Protein AF-V9DCB7-F1 (afdb_monomer_lite)

Structure (mmCIF, N/CA/C/O backbone):
data_AF-V9DCB7-F1
#
_entry.id   AF-V9DCB7-F1
#
loop_
_atom_site.group_PDB
_atom_site.id
_atom_site.type_symbol
_atom_site.label_atom_id
_atom_site.label_alt_id
_atom_site.label_comp_id
_atom_site.label_asym_id
_atom_site.label_entity_id
_atom_site.label_seq_id
_atom_site.pdbx_PDB_ins_code
_atom_site.Cartn_x
_atom_site.Cartn_y
_atom_site.Cartn_z
_atom_site.occupancy
_atom_site.B_iso_or_equiv
_atom_site.auth_seq_id
_atom_site.auth_comp_id
_atom_site.auth_asym_id
_atom_site.auth_atom_id
_atom_site.pdbx_PDB_model_num
ATOM 1 N N . MET A 1 1 ? -5.137 22.871 -7.018 1.00 41.44 1 MET A N 1
ATOM 2 C CA . MET A 1 1 ? -5.023 22.310 -8.388 1.00 41.44 1 MET A CA 1
ATOM 3 C C . MET A 1 1 ? -3.734 22.721 -9.115 1.00 41.44 1 MET A C 1
ATOM 5 O O . MET A 1 1 ? -3.045 21.836 -9.604 1.00 41.44 1 MET A 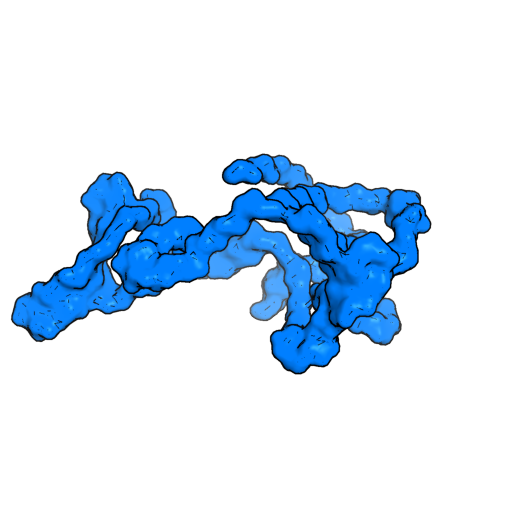O 1
ATOM 9 N N . ALA A 1 2 ? -3.337 24.003 -9.143 1.00 43.62 2 ALA A N 1
ATOM 10 C CA . ALA A 1 2 ? -2.125 24.451 -9.856 1.00 43.62 2 ALA A CA 1
ATOM 11 C C . ALA A 1 2 ? -0.795 23.832 -9.353 1.00 43.62 2 ALA A C 1
ATOM 13 O O . ALA A 1 2 ? 0.052 23.463 -10.161 1.00 43.62 2 ALA A O 1
ATOM 14 N N . GLN A 1 3 ? -0.626 23.630 -8.038 1.00 46.75 3 GLN A N 1
ATOM 15 C CA . GLN A 1 3 ? 0.599 23.033 -7.469 1.00 46.75 3 GLN A CA 1
ATOM 16 C C . GLN A 1 3 ? 0.772 21.532 -7.771 1.00 46.75 3 GLN A C 1
ATOM 18 O O . GLN A 1 3 ? 1.896 21.035 -7.766 1.00 46.75 3 GLN A O 1
ATOM 23 N N . ILE A 1 4 ? -0.321 20.813 -8.062 1.00 46.66 4 ILE A N 1
ATOM 24 C CA . ILE A 1 4 ? -0.291 19.371 -8.364 1.00 46.66 4 ILE A CA 1
ATOM 25 C C . ILE A 1 4 ? 0.355 19.145 -9.734 1.00 46.66 4 ILE A C 1
ATOM 27 O O . ILE A 1 4 ? 1.270 18.335 -9.861 1.00 46.66 4 ILE A O 1
ATOM 31 N N . LYS A 1 5 ? -0.043 19.933 -10.743 1.00 50.69 5 LYS A N 1
ATOM 32 C CA . LYS A 1 5 ? 0.511 19.854 -12.105 1.00 50.69 5 LYS A CA 1
ATOM 33 C C . LYS A 1 5 ? 2.014 20.148 -12.169 1.00 50.69 5 LYS A C 1
ATOM 35 O O . LYS A 1 5 ? 2.687 19.604 -13.030 1.00 50.69 5 LYS A O 1
ATOM 40 N N . ALA A 1 6 ? 2.541 20.966 -11.256 1.00 51.06 6 ALA A N 1
ATOM 41 C CA . ALA A 1 6 ? 3.965 21.304 -11.207 1.00 51.06 6 ALA A CA 1
ATOM 42 C C . ALA A 1 6 ? 4.855 20.187 -10.620 1.00 51.06 6 ALA A C 1
ATOM 44 O O . ALA A 1 6 ? 6.055 20.172 -10.879 1.00 51.06 6 ALA A O 1
ATOM 45 N N . LYS A 1 7 ? 4.285 19.273 -9.816 1.00 48.16 7 LYS A N 1
ATOM 46 C CA . LYS A 1 7 ? 4.990 18.115 -9.227 1.00 48.16 7 LYS A CA 1
ATOM 47 C C . LYS A 1 7 ? 4.738 16.804 -9.978 1.00 48.16 7 LYS A C 1
ATOM 49 O O . LYS A 1 7 ? 5.476 15.839 -9.781 1.00 48.16 7 LYS A O 1
ATOM 54 N N . LEU A 1 8 ? 3.700 16.761 -10.809 1.00 45.22 8 LEU A N 1
ATOM 55 C CA . LEU A 1 8 ? 3.509 15.723 -11.815 1.00 45.22 8 LEU A CA 1
ATOM 56 C C . LEU A 1 8 ? 4.564 15.900 -12.918 1.00 45.22 8 LEU A C 1
ATOM 58 O O . LEU A 1 8 ? 4.939 17.028 -13.236 1.00 45.22 8 LEU A O 1
ATOM 62 N N . GLY A 1 9 ? 5.049 14.800 -13.502 1.00 42.09 9 GLY A N 1
ATOM 63 C CA . GLY A 1 9 ? 5.822 14.893 -14.742 1.00 42.09 9 GLY A CA 1
ATOM 64 C C . GLY A 1 9 ? 4.996 15.668 -15.769 1.00 42.09 9 GLY A C 1
ATOM 65 O O . GLY A 1 9 ? 3.819 15.358 -15.959 1.00 42.09 9 GLY A O 1
ATOM 66 N N . GLN A 1 10 ? 5.563 16.726 -16.353 1.00 39.62 10 GLN A N 1
ATOM 67 C CA . GLN A 1 10 ? 4.819 17.550 -17.299 1.00 39.62 10 GLN A CA 1
ATOM 68 C C . GLN A 1 10 ? 4.452 16.721 -18.533 1.00 39.62 10 GLN A C 1
ATOM 70 O O . GLN A 1 10 ? 5.290 16.042 -19.124 1.00 39.62 10 GLN A O 1
ATOM 75 N N . ARG A 1 11 ? 3.167 16.774 -18.878 1.00 39.91 11 ARG A N 1
ATOM 76 C CA . ARG A 1 11 ? 2.564 16.144 -20.047 1.00 39.91 11 ARG A CA 1
ATOM 77 C C . ARG A 1 11 ? 2.910 16.999 -21.270 1.00 39.91 11 ARG A C 1
ATOM 79 O O . ARG A 1 11 ? 2.601 18.187 -21.296 1.00 39.91 11 ARG A O 1
ATOM 86 N N . ASN A 1 12 ? 3.572 16.413 -22.263 1.00 37.09 12 ASN A N 1
ATOM 87 C CA . ASN A 1 12 ? 3.783 17.067 -23.551 1.00 37.09 12 ASN A CA 1
ATOM 88 C C . ASN A 1 12 ? 2.541 16.873 -24.426 1.00 37.09 12 ASN A C 1
ATOM 90 O O . ASN A 1 12 ? 2.480 15.944 -25.224 1.00 37.09 12 ASN A O 1
ATOM 94 N N . ASP A 1 13 ? 1.570 17.774 -24.313 1.00 36.00 13 ASP A N 1
ATOM 95 C CA . ASP A 1 13 ? 0.368 17.780 -25.164 1.00 36.00 13 ASP A CA 1
ATOM 96 C C . ASP A 1 13 ? 0.632 18.316 -26.596 1.00 36.00 13 ASP A C 1
ATOM 98 O O . ASP A 1 13 ? -0.297 18.532 -27.369 1.00 36.00 13 ASP A O 1
ATOM 102 N N . ALA A 1 14 ? 1.895 18.545 -26.979 1.00 31.53 14 ALA A N 1
ATOM 103 C CA . ALA A 1 14 ? 2.262 19.186 -28.248 1.00 31.53 14 ALA A CA 1
ATOM 104 C C . ALA A 1 14 ? 2.519 18.218 -29.423 1.00 31.53 14 ALA A C 1
ATOM 106 O O . ALA A 1 14 ? 2.757 18.671 -30.543 1.00 31.53 14 ALA A O 1
ATOM 107 N N . ALA A 1 15 ? 2.452 16.899 -29.220 1.00 31.97 15 ALA A N 1
ATOM 108 C CA . ALA A 1 15 ? 2.552 15.928 -30.310 1.00 31.97 15 ALA A CA 1
ATOM 109 C C . ALA A 1 15 ? 1.154 15.399 -30.669 1.00 31.97 15 ALA A C 1
ATOM 111 O O . ALA A 1 15 ? 0.601 14.558 -29.969 1.00 31.97 15 ALA A O 1
ATOM 112 N N . LYS A 1 16 ? 0.585 15.953 -31.749 1.00 30.86 16 LYS A N 1
ATOM 113 C CA . LYS A 1 16 ? -0.609 15.503 -32.494 1.00 30.86 16 LYS A CA 1
ATOM 114 C C . LYS A 1 16 ? -1.164 14.127 -32.073 1.00 30.86 16 LYS A C 1
ATOM 116 O O . LYS A 1 16 ? -0.534 13.108 -32.320 1.00 30.86 16 LYS A O 1
ATOM 121 N N . GLY A 1 17 ? -2.395 14.103 -31.559 1.00 28.95 17 GLY A N 1
ATOM 122 C CA . GLY A 1 17 ? -3.307 12.950 -31.643 1.00 28.95 17 GLY A CA 1
ATOM 123 C C . GLY A 1 17 ? -2.998 11.705 -30.803 1.00 28.95 17 GLY A C 1
ATOM 124 O O . GLY A 1 17 ? -3.886 10.870 -30.653 1.00 28.95 17 GLY A O 1
ATOM 125 N N . ASN A 1 18 ? -1.814 11.575 -30.206 1.00 35.47 18 ASN A N 1
ATOM 126 C CA . ASN A 1 18 ? -1.494 10.408 -29.391 1.00 35.47 18 ASN A CA 1
ATOM 127 C C . ASN A 1 18 ? -1.988 10.608 -27.958 1.00 35.47 18 ASN A C 1
ATOM 129 O O . ASN A 1 18 ? -1.335 11.266 -27.146 1.00 35.47 18 ASN A O 1
ATOM 133 N N . LYS A 1 19 ? -3.136 9.996 -27.630 1.00 42.28 19 LYS A N 1
ATOM 134 C CA . LYS A 1 19 ? -3.468 9.655 -26.241 1.00 42.28 19 LYS A CA 1
ATOM 135 C C . LYS A 1 19 ? -2.217 9.031 -25.628 1.00 42.28 19 LYS A C 1
ATOM 137 O O . LYS A 1 19 ? -1.742 8.008 -26.111 1.00 42.28 19 LYS A O 1
ATOM 142 N N . THR A 1 20 ? -1.640 9.665 -24.612 1.00 50.91 20 THR A N 1
ATOM 143 C CA . THR A 1 20 ? -0.548 9.050 -23.860 1.00 50.91 20 THR A CA 1
ATOM 144 C C . THR A 1 20 ? -1.159 7.852 -23.141 1.00 50.91 20 THR A C 1
ATOM 146 O O . THR A 1 20 ? -1.848 8.031 -22.139 1.00 50.91 20 THR A O 1
ATOM 149 N N . PHE A 1 21 ? -1.010 6.652 -23.709 1.00 54.78 21 PHE A N 1
ATOM 150 C CA . PHE A 1 21 ? -1.556 5.425 -23.140 1.00 54.78 21 PHE A CA 1
ATOM 151 C C . PHE A 1 21 ? -0.878 5.186 -21.794 1.00 54.78 21 PHE A C 1
ATOM 153 O O . PHE A 1 21 ? 0.282 4.796 -21.716 1.00 54.78 21 PHE A O 1
ATOM 160 N N . THR A 1 22 ? -1.585 5.506 -20.714 1.00 65.50 22 THR A N 1
ATOM 161 C CA . THR A 1 22 ? -1.143 5.211 -19.346 1.00 65.50 22 THR A CA 1
ATOM 162 C C . THR A 1 22 ? -1.667 3.861 -18.881 1.00 65.50 22 THR A C 1
ATOM 164 O O . THR A 1 22 ? -1.125 3.283 -17.941 1.00 65.50 22 THR A O 1
ATOM 167 N N . ALA A 1 23 ? -2.681 3.340 -19.574 1.00 79.75 23 ALA A N 1
ATOM 168 C CA . ALA A 1 23 ? -3.163 1.986 -19.412 1.00 79.75 23 ALA A CA 1
ATOM 169 C C . ALA A 1 23 ? -2.160 0.991 -20.021 1.00 79.75 23 ALA A C 1
ATOM 171 O O . ALA A 1 23 ? -1.771 1.163 -21.179 1.00 79.75 23 ALA A O 1
ATOM 172 N N . PRO A 1 24 ? -1.730 -0.036 -19.270 1.00 85.25 24 PRO A N 1
ATOM 173 C CA . PRO A 1 24 ? -0.907 -1.084 -19.827 1.00 85.25 24 PRO A CA 1
ATOM 174 C C . PRO A 1 24 ? -1.714 -2.011 -20.727 1.00 85.25 24 PRO A C 1
ATOM 176 O O . PRO A 1 24 ? -2.868 -2.330 -20.447 1.00 85.25 24 PRO A O 1
ATOM 179 N N . TYR A 1 25 ? -1.057 -2.515 -21.760 1.00 90.31 25 TYR A N 1
ATOM 180 C CA . TYR A 1 25 ? -1.540 -3.657 -22.518 1.00 90.31 25 TYR A CA 1
ATOM 181 C C . TYR A 1 25 ? -1.040 -4.953 -21.880 1.00 90.31 25 TYR A C 1
ATOM 183 O O . TYR A 1 25 ? 0.164 -5.126 -21.653 1.00 90.31 25 TYR A O 1
ATOM 191 N N . ILE A 1 26 ? -1.946 -5.893 -21.639 1.00 90.75 26 ILE A N 1
ATOM 192 C CA . ILE A 1 26 ? -1.584 -7.254 -21.250 1.00 90.75 26 ILE A CA 1
ATOM 193 C C . ILE A 1 26 ? -1.174 -8.016 -22.507 1.00 90.75 26 ILE A C 1
ATOM 195 O O . ILE A 1 26 ? -1.929 -8.055 -23.477 1.00 90.75 26 ILE A O 1
ATOM 199 N N . HIS A 1 27 ? 0.004 -8.630 -22.472 1.00 90.12 27 HIS A N 1
ATOM 200 C CA . HIS A 1 27 ? 0.554 -9.465 -23.533 1.00 90.12 27 HIS A CA 1
ATOM 201 C C . HIS A 1 27 ? 0.868 -10.872 -23.021 1.00 90.12 27 HIS A C 1
ATOM 203 O O . HIS A 1 27 ? 1.053 -11.085 -21.819 1.00 90.12 27 HIS A O 1
ATOM 209 N N . ASN A 1 28 ? 0.978 -11.828 -23.944 1.00 90.25 28 ASN A N 1
ATOM 210 C CA . ASN A 1 28 ? 1.596 -13.121 -23.653 1.00 90.25 28 ASN A CA 1
ATOM 211 C C . ASN A 1 28 ? 3.139 -13.034 -23.695 1.00 90.25 28 ASN A C 1
ATOM 213 O O . ASN A 1 28 ? 3.718 -11.987 -23.992 1.00 90.25 28 ASN A O 1
ATOM 217 N N . SER A 1 29 ? 3.820 -14.149 -23.411 1.00 88.38 29 SER A N 1
ATOM 218 C CA . SER A 1 29 ? 5.290 -14.252 -23.432 1.00 88.38 29 SER A CA 1
ATOM 219 C C . SER A 1 29 ? 5.924 -13.985 -24.803 1.00 88.38 29 SER A C 1
ATOM 221 O O . SER A 1 29 ? 7.117 -13.701 -24.876 1.00 88.38 29 SER A O 1
ATOM 223 N N . SER A 1 30 ? 5.142 -14.072 -25.879 1.00 88.50 30 SER A N 1
ATOM 224 C CA . SER A 1 30 ? 5.559 -13.767 -27.252 1.00 88.50 30 SER A CA 1
ATOM 225 C C . SER A 1 30 ? 5.325 -12.298 -27.630 1.00 88.50 30 SER A C 1
ATOM 227 O O . SER A 1 30 ? 5.523 -11.935 -28.785 1.00 88.50 30 SER A O 1
ATOM 229 N N . PHE A 1 31 ? 4.915 -11.450 -26.676 1.00 86.88 31 PHE A N 1
ATOM 230 C CA . PHE A 1 31 ? 4.500 -10.061 -26.902 1.00 86.88 31 PHE A CA 1
ATOM 231 C C . PHE A 1 31 ? 3.340 -9.914 -27.895 1.00 86.88 31 PHE A C 1
ATOM 233 O O . PHE A 1 31 ? 3.228 -8.902 -28.584 1.00 86.88 31 PHE A O 1
ATOM 240 N N . GLU A 1 32 ? 2.433 -10.888 -27.934 1.00 89.12 32 GLU A N 1
ATOM 241 C CA . GLU A 1 32 ? 1.164 -10.750 -28.645 1.00 89.12 32 GLU A CA 1
ATOM 242 C C . GLU A 1 32 ? 0.12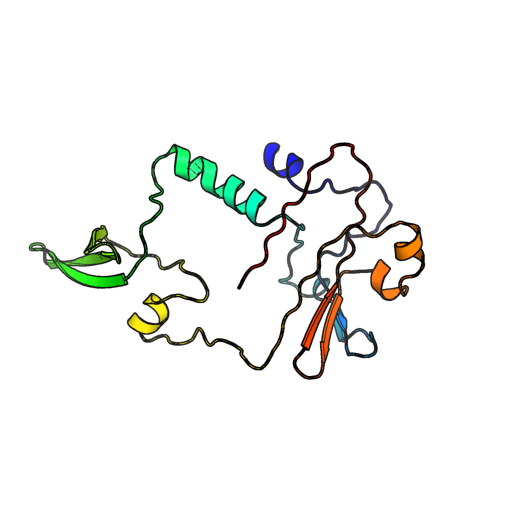4 -10.125 -27.698 1.00 89.12 32 GLU A C 1
ATOM 244 O O . GLU A 1 32 ? 0.040 -10.532 -26.530 1.00 89.12 32 GLU A O 1
ATOM 249 N N . PRO A 1 33 ? -0.646 -9.120 -28.150 1.00 89.56 33 PRO A N 1
ATOM 250 C CA . PRO A 1 33 ? -1.594 -8.413 -27.299 1.00 89.56 33 PRO A CA 1
ATOM 251 C C . PRO A 1 33 ? -2.774 -9.319 -26.930 1.00 89.56 33 PRO A C 1
ATOM 253 O O . PRO A 1 33 ? -3.418 -9.909 -27.793 1.00 89.56 33 PRO A O 1
ATOM 256 N N . LEU A 1 34 ? -3.077 -9.398 -25.634 1.00 92.06 34 LEU A N 1
ATOM 257 C CA . LEU A 1 34 ? -4.224 -10.129 -25.088 1.00 92.06 34 LEU A CA 1
ATOM 258 C C . LEU A 1 34 ? -5.360 -9.186 -24.680 1.00 92.06 34 LEU A C 1
ATOM 260 O O . LEU A 1 34 ? -6.527 -9.499 -24.900 1.00 92.06 34 LEU A O 1
ATOM 264 N N . LEU A 1 35 ? -5.028 -8.047 -24.062 1.00 90.69 35 LEU A N 1
ATOM 265 C CA . LEU A 1 35 ? -6.018 -7.088 -23.567 1.00 90.69 35 LEU A CA 1
ATOM 266 C C . LEU A 1 35 ? -5.447 -5.669 -23.494 1.00 90.69 35 LEU A C 1
ATOM 268 O O . LEU A 1 35 ? -4.463 -5.431 -22.796 1.00 90.69 35 LEU A O 1
ATOM 272 N N . ASP A 1 36 ? -6.123 -4.715 -24.133 1.00 88.44 36 ASP A N 1
ATOM 273 C CA . ASP A 1 36 ? -5.908 -3.283 -23.904 1.00 88.44 36 ASP A CA 1
ATOM 274 C C . ASP A 1 36 ? -6.747 -2.820 -22.709 1.00 88.44 36 ASP A C 1
ATOM 276 O O . ASP A 1 36 ? -7.970 -2.672 -22.815 1.00 88.44 36 ASP A O 1
ATOM 280 N N . LEU A 1 37 ? -6.104 -2.548 -21.572 1.00 85.25 37 LEU A N 1
ATOM 281 C CA . LEU A 1 37 ? -6.812 -2.059 -20.389 1.00 85.25 37 LEU A CA 1
ATOM 282 C C . LEU A 1 37 ? -7.446 -0.680 -20.605 1.00 85.25 37 LEU A C 1
ATOM 284 O O . LEU A 1 37 ? -8.442 -0.375 -19.957 1.00 85.25 37 LEU A O 1
ATOM 288 N N . GLY A 1 38 ? -6.940 0.128 -21.539 1.00 83.12 38 GLY A N 1
ATOM 289 C CA . GLY A 1 38 ? -7.499 1.435 -21.882 1.00 83.12 38 GLY A CA 1
ATOM 290 C C . GLY A 1 38 ? -8.856 1.368 -22.585 1.00 83.12 38 GLY A C 1
ATOM 291 O O . GLY A 1 38 ? -9.542 2.385 -22.671 1.00 83.12 38 GLY A O 1
ATOM 292 N N . THR A 1 39 ? -9.268 0.188 -23.061 1.00 85.06 39 THR A N 1
ATOM 293 C CA . THR A 1 39 ? -10.607 -0.030 -23.639 1.00 85.06 39 THR A CA 1
ATOM 294 C C . THR A 1 39 ? -11.673 -0.345 -22.591 1.00 85.06 39 THR A C 1
ATOM 296 O O . THR A 1 39 ? -12.865 -0.303 -22.897 1.00 85.06 39 THR A O 1
ATOM 299 N N . LEU A 1 40 ? -11.276 -0.651 -21.351 1.00 87.19 40 LEU A N 1
ATOM 300 C CA . LEU A 1 40 ? -12.217 -1.013 -20.299 1.00 87.19 40 LEU A CA 1
ATOM 301 C C . LEU A 1 40 ? -12.945 0.238 -19.773 1.00 87.19 40 LEU A C 1
ATOM 303 O O . LEU A 1 40 ? -12.294 1.226 -19.430 1.00 87.19 40 LEU A O 1
ATOM 307 N N . PRO A 1 41 ? -14.282 0.197 -19.609 1.00 80.62 41 PRO A N 1
ATOM 308 C CA . PRO A 1 41 ? -15.090 1.376 -19.273 1.00 80.62 41 PRO A CA 1
ATOM 309 C C . PRO A 1 41 ? -14.749 2.003 -17.912 1.00 80.62 41 PRO A C 1
ATOM 311 O O . PRO A 1 41 ? -14.992 3.187 -17.701 1.00 80.62 41 PRO A O 1
ATOM 314 N N . ASN A 1 42 ? -14.163 1.222 -17.000 1.00 81.12 42 ASN A N 1
ATOM 315 C CA . ASN A 1 42 ? -13.794 1.660 -15.652 1.00 81.12 42 ASN A CA 1
ATOM 316 C C . ASN A 1 42 ? -12.290 1.928 -15.493 1.00 81.12 42 ASN A C 1
ATOM 318 O O . ASN A 1 42 ? -11.831 2.188 -14.380 1.00 81.12 42 ASN A O 1
ATOM 322 N N . TYR A 1 43 ? -11.510 1.847 -16.574 1.00 76.75 43 TYR A N 1
ATOM 323 C CA . TYR A 1 43 ? -10.085 2.133 -16.521 1.00 76.75 43 TYR A CA 1
ATOM 324 C C . TYR A 1 43 ? -9.853 3.624 -16.754 1.00 76.75 43 TYR A C 1
ATOM 326 O O . TYR A 1 43 ? -9.837 4.120 -17.879 1.00 76.75 43 TYR A O 1
ATOM 334 N N . THR A 1 44 ? -9.718 4.365 -15.660 1.00 71.88 44 THR A N 1
ATOM 335 C CA . THR A 1 44 ? -9.493 5.807 -15.713 1.00 71.88 44 THR A CA 1
ATOM 336 C C . THR A 1 44 ? -8.068 6.137 -16.141 1.00 71.88 44 THR A C 1
ATOM 338 O O . THR A 1 44 ? -7.107 5.450 -15.787 1.00 71.88 44 THR A O 1
ATOM 341 N N . GLU A 1 45 ? -7.921 7.231 -16.894 1.00 69.56 45 GLU A N 1
ATOM 342 C CA . GLU A 1 45 ? -6.603 7.776 -17.211 1.00 69.56 45 GLU A CA 1
ATOM 343 C C . GLU A 1 45 ? -5.843 8.056 -15.910 1.00 69.56 45 GLU A C 1
ATOM 345 O O . GLU A 1 45 ? -6.304 8.795 -15.037 1.00 69.56 45 GLU A O 1
ATOM 350 N N . SER A 1 46 ? -4.656 7.471 -15.787 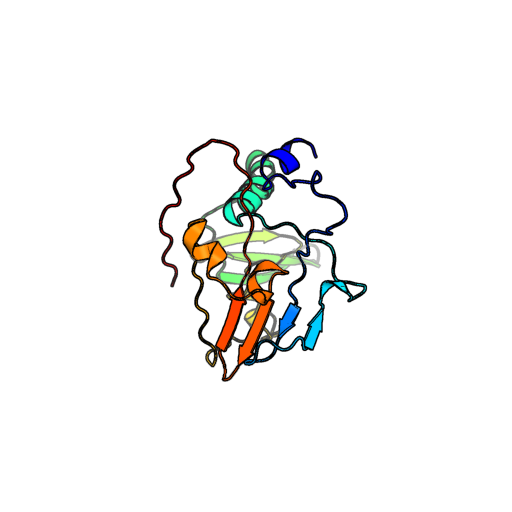1.00 69.75 46 SER A N 1
ATOM 351 C CA . SER A 1 46 ? -3.767 7.709 -14.654 1.00 69.75 46 SER A CA 1
ATOM 352 C C . SER A 1 46 ? -2.530 8.478 -15.097 1.00 69.75 46 SER A C 1
ATOM 354 O O . SER A 1 46 ? -2.227 8.587 -16.282 1.00 69.75 46 SER A O 1
ATOM 356 N N . SER A 1 47 ? -1.811 9.069 -14.148 1.00 69.94 47 SER A N 1
ATOM 357 C CA . SER A 1 47 ? -0.521 9.706 -14.411 1.00 69.94 47 SER A CA 1
ATOM 358 C C . SER A 1 47 ? 0.540 9.074 -13.530 1.00 69.94 47 SER A C 1
ATOM 360 O O . SER A 1 47 ? 0.344 8.917 -12.324 1.00 69.94 47 SER A O 1
ATOM 362 N N . ALA A 1 48 ? 1.681 8.735 -14.128 1.00 70.88 48 ALA A N 1
ATOM 363 C CA . ALA A 1 48 ? 2.813 8.228 -13.373 1.00 70.88 48 ALA A CA 1
ATOM 364 C C . ALA A 1 48 ? 3.296 9.307 -12.393 1.00 70.88 48 ALA A C 1
ATOM 366 O O . ALA A 1 48 ? 3.673 10.412 -12.787 1.00 70.88 48 ALA A O 1
ATOM 367 N N . ILE A 1 49 ? 3.302 8.979 -11.103 1.00 74.50 49 ILE A N 1
ATOM 368 C CA . ILE A 1 49 ? 3.791 9.859 -10.044 1.00 74.50 49 ILE A CA 1
ATOM 369 C C . ILE A 1 49 ? 4.664 9.073 -9.070 1.00 74.50 49 ILE A C 1
ATOM 371 O O . ILE A 1 49 ? 4.441 7.896 -8.780 1.00 74.50 49 ILE A O 1
ATOM 375 N N . ASN A 1 50 ? 5.702 9.728 -8.557 1.00 79.94 50 ASN A N 1
ATOM 376 C CA . ASN A 1 50 ? 6.532 9.149 -7.516 1.00 79.94 50 ASN A CA 1
ATOM 377 C C . ASN A 1 50 ? 5.713 8.992 -6.222 1.00 79.94 50 ASN A C 1
ATOM 379 O O . ASN A 1 50 ? 5.193 9.972 -5.690 1.00 79.94 50 ASN A O 1
ATOM 383 N N . ARG A 1 51 ? 5.656 7.765 -5.687 1.00 83.25 51 ARG A N 1
ATOM 384 C CA . ARG A 1 51 ? 4.883 7.441 -4.477 1.00 83.25 51 ARG A CA 1
ATOM 385 C C . ARG A 1 51 ? 5.253 8.297 -3.263 1.00 83.25 51 ARG A C 1
ATOM 387 O O . ARG A 1 51 ? 4.375 8.660 -2.495 1.00 83.25 51 ARG A O 1
ATOM 394 N N . VAL A 1 52 ? 6.535 8.627 -3.085 1.00 87.75 52 VAL A N 1
ATOM 395 C CA . VAL A 1 52 ? 7.021 9.430 -1.950 1.00 87.75 52 VAL A CA 1
ATOM 396 C C . VAL A 1 52 ? 6.575 10.876 -2.113 1.00 87.75 52 VAL A C 1
ATOM 398 O O . VAL A 1 52 ? 6.099 11.481 -1.159 1.00 87.75 52 VAL A O 1
ATOM 401 N N . VAL A 1 53 ? 6.665 11.408 -3.335 1.00 87.25 53 VAL A N 1
ATOM 402 C CA . VAL A 1 53 ? 6.195 12.762 -3.650 1.00 87.25 53 VAL A CA 1
ATOM 403 C C . VAL A 1 53 ? 4.689 12.871 -3.431 1.00 87.25 53 VAL A C 1
ATOM 405 O O . VAL A 1 53 ? 4.256 13.802 -2.758 1.00 87.25 53 VAL A O 1
ATOM 408 N N . LEU A 1 54 ? 3.906 11.916 -3.947 1.00 88.44 54 LEU A N 1
ATOM 409 C CA . LEU A 1 54 ? 2.455 11.894 -3.755 1.00 88.44 54 LEU A CA 1
ATOM 410 C C . LEU A 1 54 ? 2.092 11.755 -2.273 1.00 88.44 54 LEU A C 1
ATOM 412 O O . LEU A 1 54 ? 1.287 12.535 -1.774 1.00 88.44 54 LEU A O 1
ATOM 416 N N . ARG A 1 55 ? 2.717 10.808 -1.558 1.00 93.75 55 ARG A N 1
ATOM 417 C CA . ARG A 1 55 ? 2.500 10.610 -0.119 1.00 93.75 55 ARG A CA 1
ATOM 418 C C . ARG A 1 55 ? 2.746 11.900 0.648 1.00 93.75 55 ARG A C 1
ATOM 420 O O . ARG A 1 55 ? 1.876 12.312 1.398 1.00 93.75 55 ARG A O 1
ATOM 427 N N . ASN A 1 56 ? 3.907 12.526 0.465 1.00 92.75 56 ASN A N 1
ATOM 428 C CA . ASN A 1 56 ? 4.244 13.751 1.186 1.00 92.75 56 ASN A CA 1
ATOM 429 C C . ASN A 1 56 ? 3.263 14.868 0.830 1.00 92.75 56 ASN A C 1
ATOM 431 O O . ASN A 1 56 ? 2.702 15.481 1.723 1.00 92.75 56 ASN A O 1
ATOM 435 N N . PHE A 1 57 ? 2.9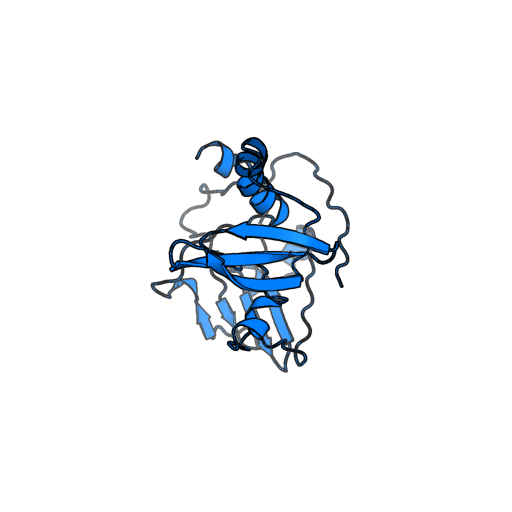49 15.045 -0.456 1.00 93.50 57 PHE A N 1
ATOM 436 C CA . PHE A 1 57 ? 1.981 16.048 -0.891 1.00 93.50 57 PHE A CA 1
ATOM 437 C C . PHE A 1 57 ? 0.605 15.897 -0.218 1.00 93.50 57 PHE A C 1
ATOM 439 O O . PHE A 1 57 ? 0.018 16.899 0.179 1.00 93.50 57 PHE A O 1
ATOM 446 N N . LEU A 1 58 ? 0.099 14.668 -0.075 1.00 94.69 58 LEU A N 1
ATOM 447 C CA . LEU A 1 58 ? -1.179 14.399 0.599 1.00 94.69 58 LEU A CA 1
ATOM 448 C C . LEU A 1 58 ? -1.081 14.503 2.128 1.00 94.69 58 LEU A C 1
ATOM 450 O O . LEU A 1 58 ? -2.052 14.858 2.787 1.00 94.69 58 LEU A O 1
ATOM 454 N N . LEU A 1 59 ? 0.080 14.179 2.692 1.00 94.81 59 LEU A N 1
ATOM 455 C CA . LEU A 1 59 ? 0.300 14.095 4.132 1.00 94.81 59 LEU A CA 1
ATOM 456 C C . LEU A 1 59 ? 0.653 15.446 4.767 1.00 94.81 59 LEU A C 1
ATOM 458 O O . LEU A 1 59 ? 0.320 15.670 5.927 1.00 94.81 59 LEU A O 1
ATOM 462 N N . ASP A 1 60 ? 1.321 16.337 4.033 1.00 94.06 60 ASP A N 1
ATOM 463 C CA . ASP A 1 60 ? 1.809 17.623 4.541 1.00 94.06 60 ASP A CA 1
ATOM 464 C C . ASP A 1 60 ? 0.680 18.517 5.099 1.00 94.06 60 ASP A C 1
ATOM 466 O O . ASP A 1 60 ? 0.846 19.025 6.210 1.00 94.06 60 ASP A O 1
ATOM 470 N N . PRO A 1 61 ? -0.493 18.662 4.443 1.00 95.25 61 PRO A N 1
ATOM 471 C CA . PRO A 1 61 ? -1.608 19.418 5.016 1.00 95.25 61 PRO A CA 1
ATOM 472 C C . PRO A 1 61 ? -2.133 18.800 6.318 1.00 95.25 61 PRO A C 1
ATOM 474 O O . PRO A 1 61 ? -2.407 19.510 7.277 1.00 95.25 61 PRO A O 1
ATOM 477 N N . ILE A 1 62 ? -2.225 17.470 6.386 1.00 95.25 62 ILE A N 1
ATOM 478 C CA . ILE A 1 62 ? -2.755 16.752 7.556 1.00 95.25 62 ILE A CA 1
ATOM 479 C C . ILE A 1 62 ? -1.789 16.877 8.745 1.00 95.25 62 ILE A C 1
ATOM 481 O O . ILE A 1 62 ? -2.215 17.078 9.881 1.00 95.25 62 ILE A O 1
ATOM 485 N N . LYS A 1 63 ? -0.477 16.824 8.478 1.00 93.75 63 LYS A N 1
ATOM 486 C CA . LYS A 1 63 ? 0.568 17.101 9.474 1.00 93.75 63 LYS A CA 1
ATOM 487 C C . LYS A 1 63 ? 0.488 18.527 10.009 1.00 93.75 63 LYS A C 1
ATOM 489 O O . LYS A 1 63 ? 0.662 18.718 11.206 1.00 93.75 63 LYS A O 1
ATOM 494 N N . ALA A 1 64 ? 0.227 19.513 9.148 1.00 94.06 64 ALA A N 1
ATOM 495 C CA . ALA A 1 64 ? 0.105 20.912 9.561 1.00 94.06 64 ALA A CA 1
ATOM 496 C C . ALA A 1 64 ? -1.070 21.148 10.529 1.00 94.06 64 ALA A C 1
ATOM 498 O O . ALA A 1 64 ? -1.034 22.092 11.311 1.00 94.06 64 ALA A O 1
ATOM 499 N N . HIS A 1 65 ? -2.076 20.268 10.508 1.00 95.50 65 HIS A N 1
ATOM 500 C CA . HIS A 1 65 ? -3.204 20.263 11.441 1.00 95.50 65 HIS A CA 1
ATOM 501 C C . HIS A 1 65 ? -3.007 19.335 12.650 1.00 95.50 65 HIS A C 1
ATOM 503 O O . HIS A 1 65 ? -3.971 19.039 13.347 1.00 95.50 65 HIS A O 1
ATOM 509 N N . ASP A 1 66 ? -1.787 18.848 12.895 1.00 93.19 66 ASP A N 1
ATOM 510 C CA . ASP A 1 66 ? -1.439 18.008 14.048 1.00 93.19 66 ASP A CA 1
ATOM 511 C C . ASP A 1 66 ? -2.250 16.695 14.165 1.00 93.19 66 ASP A C 1
ATOM 513 O O . ASP A 1 66 ? -2.327 16.065 15.215 1.00 93.19 66 ASP A O 1
ATOM 517 N N . CYS A 1 67 ? -2.826 16.235 13.050 1.00 94.12 67 CYS A N 1
ATOM 518 C CA . CYS A 1 67 ? -3.691 15.052 12.993 1.00 94.12 67 CYS A CA 1
ATOM 519 C C . CYS A 1 67 ? -2.917 13.740 12.757 1.00 94.12 67 CYS A C 1
ATOM 521 O O . CYS A 1 67 ? -3.517 12.702 12.486 1.00 94.12 67 CYS A O 1
ATOM 523 N N . VAL A 1 68 ? -1.579 13.769 12.794 1.00 94.50 68 VAL A N 1
ATOM 524 C CA . VAL A 1 68 ? -0.723 12.605 12.516 1.00 94.50 68 VAL A CA 1
ATOM 525 C C . VAL A 1 68 ? 0.237 12.375 13.673 1.00 94.50 68 VAL A C 1
ATOM 527 O O . VAL A 1 68 ? 0.954 13.282 14.098 1.00 94.50 68 VAL A O 1
ATOM 530 N N . ARG A 1 69 ? 0.299 11.130 14.145 1.00 93.88 69 ARG A N 1
ATOM 531 C CA . ARG A 1 69 ? 1.269 10.661 15.138 1.00 93.88 69 ARG A CA 1
ATOM 532 C C . ARG A 1 69 ? 2.112 9.560 14.501 1.00 93.88 69 ARG A C 1
ATOM 534 O O . ARG A 1 69 ? 1.584 8.521 14.116 1.00 93.88 69 ARG A O 1
ATOM 541 N N . PHE A 1 70 ? 3.407 9.814 14.334 1.00 93.50 70 PHE A N 1
ATOM 542 C CA . PHE A 1 70 ? 4.351 8.789 13.880 1.00 93.50 70 PHE A CA 1
ATOM 543 C C . PHE A 1 70 ? 4.768 7.894 15.045 1.00 93.50 70 PHE A C 1
ATOM 545 O O . PHE A 1 70 ? 4.455 8.187 16.194 1.00 93.50 70 PHE A O 1
ATOM 552 N N . GLU A 1 71 ? 5.446 6.790 14.721 1.00 93.12 71 GLU A N 1
ATOM 553 C CA . GLU A 1 71 ? 6.017 5.852 15.705 1.00 93.12 71 GLU A CA 1
ATOM 554 C C . GLU A 1 71 ? 4.972 5.159 16.598 1.00 93.12 71 GLU A C 1
ATOM 556 O O . GLU A 1 71 ? 5.307 4.485 17.564 1.00 93.12 71 GLU A O 1
ATOM 561 N N . ARG A 1 72 ? 3.691 5.238 16.220 1.00 94.00 72 ARG A N 1
ATOM 562 C CA . ARG A 1 72 ? 2.592 4.490 16.832 1.00 94.00 72 ARG A CA 1
ATOM 563 C C . ARG A 1 72 ? 2.328 3.220 16.038 1.00 94.00 72 ARG A C 1
ATOM 565 O O . ARG A 1 72 ? 1.559 3.211 15.079 1.00 94.00 72 ARG A O 1
ATOM 572 N N . SER A 1 73 ? 3.020 2.149 16.408 1.00 94.44 73 SER A N 1
ATOM 573 C CA . SER A 1 73 ? 2.814 0.834 15.800 1.00 94.44 73 SER A CA 1
ATOM 574 C C . SER A 1 73 ? 1.630 0.134 16.464 1.00 94.44 73 SER A C 1
ATOM 576 O O . SER A 1 73 ? 1.629 -0.085 17.675 1.00 94.44 73 SER A O 1
ATOM 578 N N . PHE A 1 74 ? 0.607 -0.189 15.677 1.00 94.88 74 PHE A N 1
ATOM 579 C CA . PHE A 1 74 ? -0.610 -0.850 16.147 1.00 94.88 74 PHE A CA 1
ATOM 580 C C . PHE A 1 74 ? -0.332 -2.282 16.643 1.00 94.88 74 PHE A C 1
ATOM 582 O O . PHE A 1 74 ? 0.354 -3.072 15.984 1.00 94.88 74 PHE A O 1
ATOM 589 N N . SER A 1 75 ? -0.909 -2.636 17.791 1.00 95.00 75 SER A N 1
ATOM 590 C CA . SER A 1 75 ? -0.862 -3.982 18.366 1.00 95.00 75 SER A CA 1
ATOM 591 C C . SER A 1 75 ? -2.177 -4.724 18.128 1.00 95.00 75 SER A C 1
ATOM 593 O O . SER A 1 75 ? -2.210 -5.666 17.337 1.00 95.00 75 SER A O 1
ATOM 595 N N . HIS A 1 76 ? -3.246 -4.264 18.776 1.00 95.50 76 HIS A N 1
ATOM 596 C CA . HIS A 1 76 ? -4.596 -4.825 18.738 1.00 95.50 76 HIS A CA 1
ATOM 597 C C . HIS A 1 76 ? -5.603 -3.752 19.180 1.00 95.50 76 HIS A C 1
ATOM 599 O O . HIS A 1 76 ? -5.213 -2.654 19.587 1.00 95.50 76 HIS A O 1
ATOM 605 N N . TYR A 1 77 ? -6.894 -4.058 19.088 1.00 97.00 77 TYR A N 1
ATOM 606 C CA . TYR A 1 77 ? -7.957 -3.230 19.662 1.00 97.00 77 TYR A CA 1
ATOM 607 C C . TYR A 1 77 ? -8.888 -4.044 20.562 1.00 97.00 77 TYR A C 1
ATOM 609 O O . TYR A 1 77 ? -8.976 -5.262 20.425 1.00 97.00 77 TYR A O 1
ATOM 617 N N . GLU A 1 78 ? -9.620 -3.360 21.428 1.00 96.31 78 GLU A N 1
ATOM 618 C CA . GLU A 1 78 ? -10.709 -3.911 22.229 1.00 96.31 78 GLU A CA 1
ATOM 619 C C . GLU A 1 78 ? -11.959 -3.048 22.040 1.00 96.31 78 GLU A C 1
ATOM 621 O O . GLU A 1 78 ? -11.863 -1.851 21.754 1.00 96.31 78 GLU A O 1
ATOM 626 N N . ILE A 1 79 ? -13.136 -3.655 22.185 1.00 96.31 79 ILE A N 1
ATOM 627 C CA . ILE A 1 79 ? -14.397 -2.917 22.283 1.00 96.31 79 ILE A CA 1
ATOM 628 C C . ILE A 1 79 ? -14.741 -2.837 23.764 1.00 96.31 79 ILE A C 1
ATOM 630 O O . ILE A 1 79 ? -14.783 -3.862 24.442 1.00 96.31 79 ILE A O 1
ATOM 634 N N . TYR A 1 80 ? -14.969 -1.626 24.260 1.00 94.75 80 TYR A N 1
ATOM 635 C CA . TYR A 1 80 ? -15.401 -1.400 25.632 1.00 94.75 80 TYR A CA 1
ATOM 636 C C . TYR A 1 80 ? -16.717 -0.631 25.650 1.00 94.75 80 TYR A C 1
ATOM 638 O O . TYR A 1 80 ? -16.976 0.208 24.786 1.00 94.75 80 TYR A O 1
ATOM 646 N N . THR A 1 81 ? -17.538 -0.905 26.658 1.00 95.44 81 THR A N 1
ATOM 647 C CA . THR A 1 81 ? -18.814 -0.219 26.864 1.00 95.44 81 THR A CA 1
ATOM 648 C C . THR A 1 81 ? -18.635 0.862 27.920 1.00 95.44 81 THR A C 1
ATOM 650 O O . THR A 1 81 ? -18.162 0.605 29.028 1.00 95.44 81 THR A O 1
ATOM 653 N N . GLU A 1 82 ? -18.985 2.098 27.580 1.00 92.25 82 GLU A N 1
ATOM 654 C CA . GLU A 1 82 ? -19.023 3.196 28.543 1.00 92.25 82 GLU A CA 1
ATOM 655 C C . GLU A 1 82 ? -20.217 3.059 29.498 1.00 92.25 82 GLU A C 1
ATOM 657 O O . GLU A 1 82 ? -21.200 2.387 29.204 1.00 92.25 82 GLU A O 1
ATOM 662 N N . ALA A 1 83 ? -20.196 3.787 30.619 1.00 89.75 83 ALA A N 1
ATOM 663 C CA . ALA A 1 83 ? -21.323 3.841 31.560 1.00 89.75 83 ALA A CA 1
ATOM 664 C C . ALA A 1 83 ? -22.643 4.339 30.928 1.00 89.75 83 ALA A C 1
ATOM 666 O O . ALA A 1 83 ? -23.709 4.187 31.517 1.00 89.75 83 ALA A O 1
ATOM 667 N N . THR A 1 84 ? -22.568 4.946 29.740 1.00 90.12 84 THR A N 1
ATOM 668 C CA . THR A 1 84 ? -23.715 5.397 28.940 1.00 90.12 84 THR A CA 1
ATOM 669 C C . THR A 1 84 ? -24.282 4.313 28.013 1.00 90.12 84 THR A C 1
ATOM 671 O O . THR A 1 84 ? -25.121 4.633 27.175 1.00 90.12 84 THR A O 1
ATOM 674 N N . ASP A 1 85 ? -23.825 3.061 28.146 1.00 91.12 85 ASP A N 1
ATOM 675 C CA . ASP A 1 85 ? -24.182 1.913 27.296 1.00 91.12 85 ASP A CA 1
ATOM 676 C C . ASP A 1 85 ? -23.812 2.105 25.814 1.00 91.12 85 ASP A C 1
ATOM 678 O O . ASP A 1 85 ? -24.458 1.610 24.893 1.00 91.12 85 ASP A O 1
ATOM 682 N N . ARG A 1 86 ? -22.751 2.881 25.568 1.00 93.94 86 ARG A N 1
ATOM 683 C CA . ARG A 1 86 ? -22.189 3.100 24.233 1.00 93.94 86 ARG A CA 1
ATOM 684 C C . ARG A 1 86 ? -20.902 2.316 24.073 1.00 93.94 86 ARG A C 1
ATOM 686 O O . ARG A 1 86 ? -19.995 2.443 24.895 1.00 93.94 86 ARG A O 1
ATOM 693 N N . GLU A 1 87 ? -20.816 1.553 22.992 1.00 96.19 87 GLU A N 1
ATOM 694 C CA . GLU A 1 87 ? -19.588 0.875 22.592 1.00 96.19 87 GLU A CA 1
ATOM 695 C C . GLU A 1 87 ? -18.582 1.867 22.003 1.00 96.19 87 GLU A C 1
ATOM 697 O O . GLU A 1 87 ? -18.927 2.786 21.253 1.00 96.19 87 GLU A O 1
ATOM 702 N N . LYS A 1 88 ? -17.318 1.667 22.358 1.00 96.75 88 LYS A N 1
ATOM 703 C CA . LYS A 1 88 ? -16.166 2.446 21.915 1.00 96.75 88 LYS A CA 1
ATOM 704 C C . LYS A 1 88 ? -15.005 1.509 21.629 1.00 96.75 88 LYS A C 1
ATOM 706 O O . LYS A 1 88 ? -14.965 0.377 22.108 1.00 96.75 88 LYS A O 1
ATOM 711 N N . VAL A 1 89 ? -14.024 2.007 20.889 1.00 97.00 89 VAL A N 1
ATOM 712 C CA . VAL A 1 89 ? -12.808 1.270 20.560 1.00 97.00 89 VAL A CA 1
ATOM 713 C C . VAL A 1 89 ? -11.654 1.770 21.421 1.00 97.00 89 VAL A C 1
ATOM 715 O O . VAL A 1 89 ? -11.371 2.968 21.461 1.00 97.00 89 VAL A O 1
ATOM 718 N N . LEU A 1 90 ? -10.967 0.845 22.088 1.00 97.50 90 LEU A N 1
ATOM 719 C CA . LEU A 1 90 ? -9.668 1.071 22.712 1.00 97.50 90 LEU A CA 1
ATOM 720 C C . LEU A 1 90 ? -8.591 0.474 21.805 1.00 97.50 90 LEU A C 1
ATOM 722 O O . LEU A 1 90 ? -8.592 -0.717 21.512 1.00 97.50 90 LEU A O 1
ATOM 726 N N . VAL A 1 91 ? -7.679 1.310 21.329 1.00 97.00 91 VAL A N 1
ATOM 727 C CA . VAL A 1 91 ? -6.564 0.929 20.463 1.00 97.00 91 VAL A CA 1
ATOM 728 C C . VAL A 1 91 ? -5.316 0.769 21.316 1.00 97.00 91 VAL A C 1
ATOM 730 O O . VAL A 1 91 ? -4.978 1.676 22.069 1.00 97.00 91 VAL A O 1
ATOM 733 N N . HIS A 1 92 ? -4.598 -0.340 21.156 1.00 97.25 92 HIS A N 1
ATOM 734 C CA . HIS A 1 92 ? -3.328 -0.596 21.830 1.00 97.25 92 HIS A CA 1
ATOM 735 C C . HIS A 1 92 ? -2.160 -0.519 20.851 1.00 97.25 92 HIS A C 1
ATOM 737 O O . HIS A 1 92 ? -2.213 -1.049 19.735 1.00 97.25 92 HIS A O 1
ATOM 743 N N . PHE A 1 93 ? -1.064 0.087 21.297 1.00 97.00 93 PHE A N 1
ATOM 744 C CA . PHE A 1 93 ? 0.178 0.202 20.542 1.00 97.00 93 PHE A CA 1
ATOM 745 C C . PHE A 1 93 ? 1.265 -0.712 21.115 1.00 97.00 93 PHE A C 1
ATOM 747 O O . PHE A 1 93 ? 1.204 -1.160 22.259 1.00 97.00 93 PHE A O 1
ATOM 754 N N . THR A 1 94 ? 2.283 -1.021 20.311 1.00 96.00 94 THR A N 1
ATOM 755 C CA . THR A 1 94 ? 3.369 -1.927 20.725 1.00 96.00 94 THR A CA 1
ATOM 756 C C . THR A 1 94 ? 4.282 -1.340 21.798 1.00 96.00 94 THR A C 1
ATOM 758 O O . THR A 1 94 ? 5.035 -2.082 22.415 1.00 96.00 94 THR A O 1
ATOM 761 N N . ASP A 1 95 ? 4.241 -0.024 22.008 1.00 95.56 95 ASP A N 1
ATOM 762 C CA . ASP A 1 95 ? 4.961 0.672 23.081 1.00 95.56 95 ASP A CA 1
ATOM 763 C C . ASP A 1 95 ? 4.233 0.593 24.441 1.00 95.56 95 ASP A C 1
ATOM 765 O O . ASP A 1 95 ? 4.706 1.156 25.426 1.00 95.56 95 ASP A O 1
ATOM 769 N N . GLY A 1 96 ? 3.087 -0.096 24.501 1.00 96.12 96 GLY A N 1
ATOM 770 C CA . GLY A 1 96 ? 2.251 -0.233 25.694 1.00 96.12 96 GLY A CA 1
ATOM 771 C C . GLY A 1 96 ? 1.269 0.920 25.911 1.00 96.12 96 GLY A C 1
ATOM 772 O O . GLY A 1 96 ? 0.440 0.842 26.814 1.00 96.12 96 GLY A O 1
ATOM 773 N N . SER A 1 97 ? 1.321 1.973 25.091 1.00 96.88 97 SER A N 1
ATOM 774 C CA . SER A 1 97 ? 0.334 3.051 25.133 1.00 96.88 97 SER A CA 1
ATOM 775 C C . SER A 1 97 ? -0.985 2.647 24.469 1.00 96.88 97 SER A C 1
ATOM 777 O O . SER A 1 97 ? -1.068 1.660 23.730 1.00 96.88 97 SER A O 1
ATOM 779 N N . SER A 1 98 ? -2.032 3.428 24.730 1.00 97.19 98 SER A N 1
ATOM 780 C CA . SER A 1 98 ? -3.364 3.203 24.176 1.00 97.19 98 SER A CA 1
ATOM 781 C C . SER A 1 98 ? -4.072 4.509 23.836 1.00 97.19 98 SER A C 1
ATOM 783 O O . SER A 1 98 ? -3.771 5.542 24.434 1.00 97.19 98 SER A O 1
ATOM 785 N N . ASP A 1 99 ? -5.051 4.444 22.939 1.00 96.44 99 ASP A N 1
ATOM 786 C CA . ASP A 1 99 ? -5.919 5.570 22.579 1.00 96.44 99 ASP A CA 1
ATOM 787 C C . ASP A 1 99 ? -7.376 5.120 22.398 1.00 96.44 99 ASP A C 1
ATOM 789 O O . ASP A 1 99 ? -7.637 3.935 22.201 1.00 96.44 99 ASP A O 1
ATOM 793 N N . ARG A 1 100 ? -8.336 6.042 22.491 1.00 96.56 100 ARG A N 1
ATOM 794 C CA . ARG A 1 100 ? -9.777 5.744 22.455 1.00 96.56 100 ARG A CA 1
ATOM 795 C C . ARG A 1 100 ? -10.457 6.462 21.301 1.00 96.56 100 ARG A C 1
ATOM 797 O O . ARG A 1 100 ? -10.216 7.644 21.076 1.00 96.56 100 ARG A O 1
ATOM 804 N N . CYS A 1 101 ? -11.361 5.778 20.609 1.00 95.62 101 CYS A N 1
ATOM 805 C CA . CYS A 1 101 ? -12.147 6.379 19.536 1.00 95.62 101 CYS A CA 1
ATOM 806 C C . CYS A 1 101 ? -13.532 5.739 19.378 1.00 95.62 101 CYS A C 1
ATOM 808 O O . CYS A 1 101 ? -13.803 4.646 19.866 1.00 95.62 101 CYS A O 1
ATOM 810 N N . ASP A 1 102 ? -14.422 6.441 18.677 1.00 96.06 102 ASP A N 1
ATOM 811 C CA . ASP A 1 102 ? -15.725 5.913 18.259 1.00 96.06 102 ASP A CA 1
ATOM 812 C C . ASP A 1 102 ? -15.598 4.904 17.113 1.00 96.06 102 ASP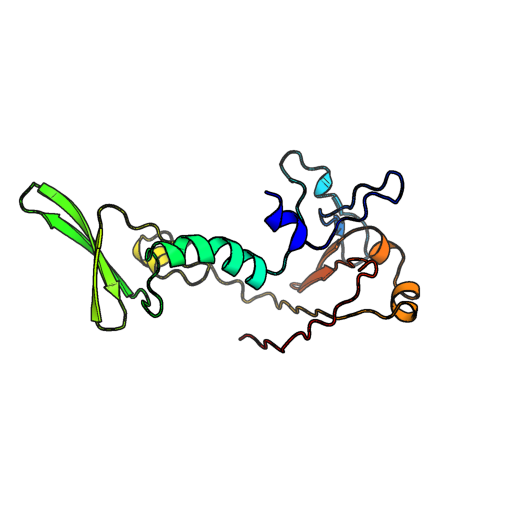 A C 1
ATOM 814 O O . ASP A 1 102 ? -16.293 3.894 17.080 1.00 96.06 102 ASP A O 1
ATOM 818 N N . ILE A 1 103 ? -14.716 5.191 16.152 1.00 95.88 103 ILE A N 1
ATOM 819 C CA . ILE A 1 103 ? -14.531 4.392 14.940 1.00 95.88 103 ILE A CA 1
ATOM 820 C C . ILE A 1 103 ? -13.036 4.243 14.673 1.00 95.88 103 ILE A C 1
ATOM 822 O O . ILE A 1 103 ? -12.305 5.232 14.575 1.00 95.88 103 ILE A O 1
ATOM 826 N N . LEU A 1 104 ? -12.598 2.999 14.488 1.00 95.44 104 LEU A N 1
ATOM 827 C CA . LEU A 1 104 ? -11.253 2.667 14.033 1.00 95.44 104 LEU A CA 1
ATOM 828 C C . LEU A 1 104 ? -11.276 2.314 12.544 1.00 95.44 104 LEU A C 1
ATOM 830 O O . LEU A 1 104 ? -11.838 1.297 12.143 1.00 95.44 104 LEU A O 1
ATOM 834 N N . VAL A 1 105 ? -10.615 3.129 11.720 1.00 95.44 105 VAL A N 1
ATOM 835 C CA . VAL A 1 105 ? -10.432 2.847 10.289 1.00 95.44 105 VAL A CA 1
ATOM 836 C C . VAL A 1 105 ? -9.051 2.235 10.060 1.00 95.44 105 VAL A C 1
ATOM 838 O O . VAL A 1 105 ? -8.025 2.909 10.151 1.00 95.44 105 VAL A O 1
ATOM 841 N N . ALA A 1 106 ? -9.020 0.942 9.741 1.00 92.12 106 ALA A N 1
ATOM 842 C CA . ALA A 1 106 ? -7.789 0.191 9.523 1.00 92.12 106 ALA A CA 1
ATOM 843 C C . ALA A 1 106 ? -7.224 0.393 8.105 1.00 92.12 106 ALA A C 1
ATOM 845 O O . ALA A 1 106 ? -7.691 -0.223 7.150 1.00 92.12 106 ALA A O 1
ATOM 846 N N . ALA A 1 107 ? -6.168 1.200 7.970 1.00 92.88 107 ALA A N 1
ATOM 847 C CA . ALA A 1 107 ? -5.488 1.473 6.694 1.00 92.88 107 ALA A CA 1
ATOM 848 C C . ALA A 1 107 ? -4.023 0.972 6.664 1.00 92.88 107 ALA A C 1
ATOM 850 O O . ALA A 1 107 ? -3.140 1.625 6.112 1.00 92.88 107 ALA A O 1
ATOM 851 N N . HIS A 1 108 ? -3.748 -0.189 7.271 1.00 86.81 108 HIS A N 1
ATOM 852 C CA . HIS A 1 108 ? -2.388 -0.723 7.484 1.00 86.81 108 HIS A CA 1
ATOM 853 C C . HIS A 1 108 ? -1.740 -1.420 6.267 1.00 86.81 108 HIS A C 1
ATOM 855 O O . HIS A 1 108 ? -0.582 -1.830 6.339 1.00 86.81 108 HIS A O 1
ATOM 861 N N . GLY A 1 109 ? -2.449 -1.554 5.145 1.00 88.75 109 GLY A N 1
ATOM 862 C CA . GLY A 1 109 ? -1.931 -2.218 3.943 1.00 88.75 109 GLY A CA 1
ATOM 863 C C . GLY A 1 109 ? -1.868 -3.746 4.062 1.00 88.75 109 GLY A C 1
ATOM 864 O O . GLY A 1 109 ? -2.611 -4.351 4.832 1.00 88.75 109 GLY A O 1
ATOM 865 N N . SER A 1 110 ? -0.992 -4.379 3.275 1.00 86.62 110 SER A N 1
ATOM 866 C CA . SER A 1 110 ? -0.908 -5.845 3.143 1.00 86.62 110 SER A CA 1
ATOM 867 C C . SER A 1 110 ? -0.494 -6.573 4.427 1.00 86.62 110 SER A C 1
ATOM 869 O O . SER A 1 110 ? -0.877 -7.719 4.617 1.00 86.62 110 SER A O 1
ATOM 871 N N . GLY A 1 111 ? 0.237 -5.913 5.330 1.00 85.62 111 GLY A N 1
ATOM 872 C CA . GLY A 1 111 ? 0.642 -6.460 6.633 1.00 85.62 111 GLY A CA 1
ATOM 873 C C . GLY A 1 111 ? -0.368 -6.217 7.761 1.00 85.62 111 GLY A C 1
ATOM 874 O O . GLY A 1 111 ? 0.024 -6.119 8.923 1.00 85.62 111 GLY A O 1
ATOM 875 N N . SER A 1 112 ? -1.652 -6.022 7.443 1.00 89.94 112 SER A N 1
ATOM 876 C CA . SER A 1 112 ? -2.660 -5.612 8.426 1.00 89.94 112 SER A CA 1
ATOM 877 C C . SER A 1 112 ? -2.943 -6.698 9.469 1.00 89.94 112 SER A C 1
ATOM 879 O O . SER A 1 112 ? -3.627 -7.679 9.191 1.00 89.94 112 SER A O 1
ATOM 881 N N . ARG A 1 113 ? -2.517 -6.461 10.716 1.00 89.25 113 ARG A N 1
ATOM 882 C CA . ARG A 1 113 ? -2.890 -7.284 11.886 1.00 89.25 113 ARG A CA 1
ATOM 883 C C . ARG A 1 113 ? -4.396 -7.274 12.158 1.00 89.25 113 ARG A C 1
ATOM 885 O O . ARG A 1 113 ? -4.962 -8.282 12.565 1.00 89.25 113 ARG A O 1
ATOM 892 N N . ILE A 1 114 ? -5.057 -6.149 11.869 1.00 92.38 114 ILE A N 1
ATOM 893 C CA . ILE A 1 114 ? -6.509 -6.007 12.047 1.00 92.38 114 ILE A CA 1
ATOM 894 C C . ILE A 1 114 ? -7.258 -6.990 11.150 1.00 92.38 114 ILE A C 1
ATOM 896 O O . ILE A 1 114 ? -8.258 -7.540 11.587 1.00 92.38 114 ILE A O 1
ATOM 900 N N . ASN A 1 115 ? -6.762 -7.264 9.937 1.00 92.56 115 ASN A N 1
ATOM 901 C CA . ASN A 1 115 ? -7.400 -8.206 9.014 1.00 92.56 115 ASN A CA 1
ATOM 902 C C . ASN A 1 115 ? -7.580 -9.607 9.619 1.00 92.56 115 ASN A C 1
ATOM 904 O O . ASN A 1 115 ? -8.598 -10.254 9.376 1.00 92.56 115 ASN A O 1
ATOM 908 N N . GLN A 1 116 ? -6.610 -10.034 10.429 1.00 89.12 116 GLN A N 1
ATOM 909 C CA . GLN A 1 116 ? -6.667 -11.291 11.168 1.00 89.12 116 GLN A CA 1
ATOM 910 C C . GLN A 1 116 ? -7.572 -11.172 12.394 1.00 89.12 116 GLN A C 1
ATOM 912 O O . GLN A 1 116 ? -8.421 -12.030 12.612 1.00 89.12 116 GLN A O 1
ATOM 917 N N . GLN A 1 117 ? -7.441 -10.081 13.158 1.00 92.19 117 GLN A N 1
ATOM 918 C CA . GLN A 1 117 ? -8.220 -9.870 14.379 1.00 92.19 117 GLN A CA 1
ATOM 919 C C . GLN A 1 117 ? -9.738 -9.831 14.122 1.00 92.19 117 GLN A C 1
ATOM 921 O O . GLN A 1 117 ? -10.498 -10.380 14.911 1.00 92.19 117 GLN A O 1
ATOM 926 N N . VAL A 1 118 ? -10.186 -9.234 13.010 1.00 92.81 118 VAL A N 1
ATOM 927 C CA . VAL A 1 118 ? -11.615 -9.208 12.634 1.00 92.81 118 VAL A CA 1
ATOM 928 C C . VAL A 1 118 ? -12.091 -10.500 11.953 1.00 92.81 118 VAL A C 1
ATOM 930 O O . VAL A 1 118 ? -13.249 -10.597 11.560 1.00 92.81 118 VAL A O 1
ATOM 933 N N . GLY A 1 119 ? -11.202 -11.478 11.750 1.00 92.25 119 GLY A N 1
ATOM 934 C CA . GLY A 1 119 ? -11.526 -12.764 11.132 1.00 92.25 119 GLY A CA 1
ATOM 935 C C . GLY A 1 119 ? -11.658 -12.759 9.605 1.00 92.25 119 GLY A C 1
ATOM 936 O O . GLY A 1 119 ? -11.998 -13.795 9.040 1.00 92.25 119 GLY A O 1
ATOM 937 N N . LEU A 1 120 ? -11.370 -11.644 8.917 1.00 92.25 120 LEU A N 1
ATOM 938 C CA . LEU A 1 120 ? -11.469 -11.565 7.453 1.00 92.25 120 LEU A CA 1
ATOM 939 C C . LEU A 1 120 ? -10.443 -12.466 6.755 1.00 92.25 120 LEU A C 1
ATOM 941 O O . LEU A 1 120 ? -10.793 -13.137 5.789 1.00 92.25 120 LEU A O 1
ATOM 945 N N . ASN A 1 121 ? -9.192 -12.474 7.235 1.00 90.00 121 ASN A N 1
ATOM 946 C CA . ASN A 1 121 ? -8.110 -13.358 6.767 1.00 90.00 121 ASN A CA 1
ATOM 947 C C . ASN A 1 121 ? -7.942 -13.435 5.232 1.00 90.00 121 ASN A C 1
ATOM 949 O O . ASN A 1 121 ? -7.521 -14.456 4.693 1.00 90.00 121 ASN A O 1
ATOM 953 N N . ASN A 1 122 ? -8.279 -12.364 4.510 1.00 89.94 122 ASN A N 1
ATOM 954 C CA . ASN A 1 122 ? -8.293 -12.333 3.045 1.00 89.94 122 ASN A CA 1
ATOM 955 C C . ASN A 1 122 ? -7.032 -11.697 2.435 1.00 89.94 122 ASN A C 1
ATOM 957 O O . ASN A 1 122 ? -6.906 -11.634 1.213 1.00 89.94 122 ASN A O 1
ATOM 961 N N . LEU A 1 123 ? -6.097 -11.222 3.263 1.00 88.69 123 LEU A N 1
ATOM 962 C CA . LEU A 1 123 ? -4.780 -10.762 2.824 1.00 88.69 123 LEU A CA 1
ATOM 963 C C . LEU A 1 123 ? -3.787 -11.928 2.852 1.00 88.69 123 LEU A C 1
ATOM 965 O O . LEU A 1 123 ? -3.118 -12.169 3.854 1.00 88.69 123 LEU A O 1
ATOM 969 N N . VAL A 1 124 ? -3.701 -12.651 1.737 1.00 85.81 124 VAL A N 1
ATOM 970 C CA . VAL A 1 124 ? -2.796 -13.796 1.575 1.00 85.81 124 VAL A CA 1
ATOM 971 C C . VAL A 1 124 ? -1.560 -13.363 0.790 1.00 85.81 124 VAL A C 1
ATOM 973 O O . VAL A 1 124 ? -1.670 -12.797 -0.299 1.00 85.81 124 VAL A O 1
ATOM 976 N N . ALA A 1 125 ? -0.376 -13.610 1.353 1.00 83.19 125 ALA A N 1
ATOM 977 C CA . ALA A 1 125 ? 0.883 -13.367 0.660 1.00 83.19 125 ALA A CA 1
ATOM 978 C C . ALA A 1 125 ? 1.051 -14.370 -0.488 1.00 83.19 125 ALA A C 1
ATOM 980 O O . ALA A 1 125 ? 0.840 -15.567 -0.309 1.00 83.19 125 ALA A O 1
ATOM 981 N N . ILE A 1 126 ? 1.443 -13.874 -1.660 1.00 83.38 126 ILE A N 1
ATOM 982 C CA . ILE A 1 126 ? 1.764 -14.713 -2.814 1.00 83.38 126 ILE A CA 1
ATOM 983 C C . ILE A 1 126 ? 3.271 -14.965 -2.786 1.00 83.38 126 ILE A C 1
ATOM 985 O O . ILE A 1 126 ? 4.053 -14.061 -3.073 1.00 83.38 126 ILE A O 1
ATOM 989 N N . ASP A 1 127 ? 3.672 -16.181 -2.437 1.00 81.56 127 ASP A N 1
ATOM 990 C CA . ASP A 1 127 ? 5.070 -16.624 -2.346 1.00 81.56 127 ASP A CA 1
ATOM 991 C C . ASP A 1 127 ? 5.563 -17.343 -3.614 1.00 81.56 127 ASP A C 1
ATOM 993 O O . ASP A 1 127 ? 6.764 -17.468 -3.840 1.00 81.56 127 ASP A O 1
ATOM 997 N N . ALA A 1 128 ? 4.643 -17.745 -4.492 1.00 81.25 128 ALA A N 1
ATOM 998 C CA . ALA A 1 128 ? 4.955 -18.395 -5.763 1.00 81.25 128 ALA A CA 1
ATOM 999 C C . ALA A 1 128 ? 5.534 -17.454 -6.842 1.00 81.25 128 ALA A C 1
ATOM 1001 O O . ALA A 1 128 ? 5.910 -17.929 -7.912 1.00 81.25 128 ALA A O 1
ATOM 1002 N N . HIS A 1 129 ? 5.572 -16.136 -6.606 1.00 74.69 129 HIS A N 1
ATOM 1003 C CA . HIS A 1 129 ? 5.961 -15.142 -7.611 1.00 74.69 129 HIS A CA 1
ATOM 1004 C C . HIS A 1 129 ? 7.109 -14.263 -7.116 1.00 74.69 129 HIS A C 1
ATOM 1006 O O . HIS A 1 129 ? 7.025 -13.637 -6.061 1.00 74.69 129 HIS A O 1
ATOM 1012 N N . ALA A 1 130 ? 8.158 -14.138 -7.929 1.00 71.19 130 ALA A N 1
ATOM 1013 C CA . ALA A 1 130 ? 9.202 -13.143 -7.722 1.00 71.19 130 ALA A CA 1
ATOM 1014 C C . ALA A 1 130 ? 8.885 -11.884 -8.538 1.00 71.19 130 ALA A C 1
ATOM 1016 O O . ALA A 1 130 ? 8.557 -11.960 -9.722 1.00 71.19 130 ALA A O 1
ATOM 1017 N N . THR A 1 131 ? 9.002 -10.713 -7.909 1.00 69.75 131 THR A N 1
ATOM 1018 C CA . THR A 1 131 ? 8.859 -9.423 -8.596 1.00 69.75 131 THR A CA 1
ATOM 1019 C C . THR A 1 131 ? 10.186 -8.681 -8.569 1.00 69.75 131 THR A C 1
ATOM 1021 O O . THR A 1 131 ? 10.722 -8.395 -7.500 1.00 69.75 131 THR A O 1
ATOM 1024 N N . TYR A 1 132 ? 10.689 -8.313 -9.745 1.00 71.81 132 TYR A N 1
ATOM 1025 C CA . TYR A 1 132 ? 11.885 -7.488 -9.889 1.00 71.81 132 TYR A CA 1
ATOM 1026 C C . TYR A 1 132 ? 11.491 -6.109 -10.405 1.00 71.81 132 TYR A C 1
ATOM 1028 O O . TYR A 1 132 ? 10.819 -5.984 -11.426 1.00 71.81 132 TYR A O 1
ATOM 1036 N N . VAL A 1 133 ? 11.923 -5.057 -9.709 1.00 75.38 133 VAL A N 1
ATOM 1037 C CA . VAL A 1 133 ? 11.670 -3.674 -10.127 1.00 75.38 133 VAL A CA 1
ATOM 1038 C C . VAL A 1 133 ? 12.996 -2.984 -10.406 1.00 75.38 133 VAL A C 1
ATOM 1040 O O . VAL A 1 133 ? 13.749 -2.670 -9.488 1.00 75.38 133 VAL A O 1
ATOM 1043 N N . ALA A 1 134 ? 13.252 -2.690 -11.679 1.00 74.94 134 ALA A N 1
ATOM 1044 C CA . ALA A 1 134 ? 14.356 -1.842 -12.105 1.00 74.94 134 ALA A CA 1
ATOM 1045 C C . ALA A 1 134 ? 13.819 -0.482 -12.565 1.00 74.94 134 ALA A C 1
ATOM 1047 O O . ALA A 1 134 ? 12.887 -0.396 -13.362 1.00 74.94 134 ALA A O 1
ATOM 1048 N N . ARG A 1 135 ? 14.413 0.602 -12.060 1.00 75.06 135 ARG A N 1
ATOM 1049 C CA . ARG A 1 135 ? 14.165 1.969 -12.536 1.00 75.06 135 ARG A CA 1
ATOM 1050 C C . ARG A 1 135 ? 15.498 2.577 -12.927 1.00 75.06 135 ARG A C 1
ATOM 1052 O O . ARG A 1 135 ? 16.432 2.562 -12.133 1.00 75.06 135 ARG A O 1
ATOM 1059 N N . GLY A 1 136 ? 15.579 3.129 -14.128 1.00 77.31 136 GLY A N 1
ATOM 1060 C CA . GLY A 1 136 ? 16.807 3.725 -14.628 1.00 77.31 136 GLY A CA 1
ATOM 1061 C C . GLY A 1 136 ? 16.542 4.681 -15.775 1.00 77.31 136 GLY A C 1
ATOM 1062 O O . GLY A 1 136 ? 15.451 4.721 -16.341 1.00 77.31 136 GLY A O 1
ATOM 1063 N N . THR A 1 137 ? 17.558 5.466 -16.100 1.00 77.31 137 THR A N 1
ATOM 1064 C CA . THR A 1 137 ? 17.578 6.280 -17.311 1.00 77.31 137 THR A CA 1
ATOM 1065 C C . THR A 1 137 ? 18.059 5.420 -18.468 1.00 77.31 137 THR A C 1
ATOM 1067 O O . THR A 1 137 ? 19.128 4.812 -18.377 1.00 77.31 137 THR A O 1
ATOM 1070 N N . LEU A 1 138 ? 17.302 5.393 -19.559 1.00 79.56 138 LEU A N 1
ATOM 1071 C CA . LEU A 1 138 ? 17.738 4.764 -20.797 1.00 79.56 138 LEU A CA 1
ATOM 1072 C C . LEU A 1 138 ? 18.393 5.824 -21.690 1.00 79.56 138 LEU A C 1
ATOM 1074 O O . LEU A 1 138 ? 17.836 6.907 -21.866 1.00 79.56 138 LEU A O 1
ATOM 1078 N N . SER A 1 139 ? 19.587 5.547 -22.221 1.00 84.19 139 SER A N 1
ATOM 1079 C CA . SER A 1 139 ? 20.197 6.435 -23.216 1.00 84.19 139 SER A CA 1
ATOM 1080 C C . SER A 1 139 ? 19.382 6.397 -24.507 1.00 84.19 139 SER A C 1
ATOM 1082 O O . SER A 1 139 ? 18.746 5.388 -24.808 1.00 84.19 139 SER A O 1
ATOM 1084 N N . HIS A 1 140 ? 19.429 7.475 -25.289 1.00 81.88 140 HIS A N 1
ATOM 1085 C CA . HIS A 1 140 ? 18.735 7.531 -26.577 1.00 81.88 140 HIS A CA 1
ATOM 1086 C C . HIS A 1 140 ? 19.151 6.376 -27.504 1.00 81.88 140 HIS A C 1
ATOM 1088 O O . HIS A 1 140 ? 18.307 5.748 -28.128 1.00 81.88 140 HIS A O 1
ATOM 1094 N N . GLU A 1 141 ? 20.442 6.047 -27.537 1.00 86.38 141 GLU A N 1
ATOM 1095 C CA . GLU A 1 141 ? 20.975 4.918 -28.308 1.00 86.38 141 GLU A CA 1
ATOM 1096 C C . GLU A 1 141 ? 20.342 3.577 -27.897 1.00 86.38 141 GLU A C 1
ATOM 1098 O O . GLU A 1 141 ? 19.868 2.821 -28.743 1.00 86.38 141 GLU A O 1
ATOM 1103 N N . LYS A 1 142 ? 20.255 3.297 -26.590 1.00 84.56 142 LYS A N 1
ATOM 1104 C CA . LYS A 1 142 ? 19.620 2.068 -26.093 1.00 84.56 142 LYS A CA 1
ATOM 1105 C C . LYS A 1 142 ? 18.116 2.066 -26.325 1.00 84.56 142 LYS A C 1
ATOM 1107 O O . LYS A 1 142 ? 17.556 1.011 -26.590 1.00 84.56 142 LYS A O 1
ATOM 1112 N N . LEU A 1 143 ? 17.472 3.231 -26.240 1.00 83.44 143 LEU A N 1
ATOM 1113 C CA . LEU A 1 143 ? 16.057 3.383 -26.560 1.00 83.44 143 LEU A CA 1
ATOM 1114 C C . LEU A 1 143 ? 15.810 2.953 -28.009 1.00 83.44 143 LEU A C 1
ATOM 1116 O O . LEU A 1 143 ? 14.979 2.086 -28.237 1.00 83.44 143 LEU A O 1
ATOM 1120 N N . THR A 1 144 ? 16.597 3.449 -28.968 1.00 84.19 144 THR A N 1
ATOM 1121 C CA . THR A 1 144 ? 16.447 3.093 -30.393 1.00 84.19 144 THR A CA 1
ATOM 1122 C C . THR A 1 144 ? 16.685 1.616 -30.714 1.00 84.19 144 THR A C 1
ATOM 1124 O O . THR A 1 144 ? 16.254 1.153 -31.761 1.00 84.19 144 THR A O 1
ATOM 1127 N N . GLN A 1 145 ? 17.343 0.870 -29.823 1.00 88.31 145 GLN A N 1
ATOM 1128 C CA . GLN A 1 145 ? 17.578 -0.569 -29.978 1.00 88.31 145 GLN A CA 1
ATOM 1129 C C . GLN A 1 145 ? 16.434 -1.433 -29.424 1.00 88.31 145 GLN A C 1
ATOM 1131 O O . GLN A 1 145 ? 16.451 -2.650 -29.602 1.00 88.31 145 GLN A O 1
ATOM 1136 N N . LEU A 1 146 ? 15.458 -0.846 -28.723 1.00 85.06 146 LEU A N 1
ATOM 1137 C CA . LEU A 1 146 ? 14.341 -1.606 -28.174 1.00 85.06 146 LEU A CA 1
ATOM 1138 C C . LEU A 1 146 ? 13.364 -2.056 -29.274 1.00 85.06 146 LEU A C 1
ATOM 1140 O O . LEU A 1 146 ? 13.102 -1.279 -30.195 1.00 85.06 146 LEU A O 1
ATOM 1144 N N . PRO A 1 147 ? 12.765 -3.256 -29.141 1.00 85.19 147 PRO A N 1
ATOM 1145 C CA . PRO A 1 147 ? 11.646 -3.697 -29.970 1.00 85.19 147 PRO A CA 1
ATOM 1146 C C . PRO A 1 147 ? 10.518 -2.665 -30.058 1.00 85.19 147 PRO A C 1
ATOM 1148 O O . PRO A 1 147 ? 10.181 -2.032 -29.058 1.00 85.19 147 PRO A O 1
ATOM 1151 N N . GLU A 1 148 ? 9.890 -2.554 -31.231 1.00 82.75 148 GLU A N 1
ATOM 1152 C CA . GLU A 1 148 ? 8.839 -1.566 -31.530 1.00 82.75 148 GLU A CA 1
ATOM 1153 C C . GLU A 1 148 ? 7.700 -1.567 -30.498 1.00 82.75 148 GLU A C 1
ATOM 1155 O O . GLU A 1 148 ? 7.274 -0.508 -30.037 1.00 82.75 148 GLU A O 1
ATOM 1160 N N . VAL A 1 149 ? 7.282 -2.754 -30.042 1.00 79.81 149 VAL A N 1
ATOM 1161 C CA . VAL A 1 149 ? 6.225 -2.911 -29.029 1.00 79.81 149 VAL A CA 1
ATOM 1162 C C . VAL A 1 149 ? 6.532 -2.156 -27.729 1.00 79.81 149 VAL A C 1
ATOM 1164 O O . VAL A 1 149 ? 5.624 -1.594 -27.120 1.00 79.81 149 VAL A O 1
ATOM 1167 N N . LEU A 1 150 ? 7.807 -2.042 -27.336 1.00 81.81 150 LEU A N 1
ATOM 1168 C CA . LEU A 1 150 ? 8.224 -1.334 -26.119 1.00 81.81 150 LEU A CA 1
ATOM 1169 C C . LEU A 1 150 ? 8.163 0.193 -26.253 1.00 81.81 150 LEU A C 1
ATOM 1171 O O . LEU A 1 150 ? 8.210 0.899 -25.248 1.00 81.81 150 LEU A O 1
ATOM 1175 N N . HIS A 1 151 ? 8.035 0.726 -27.466 1.00 79.31 151 HIS A N 1
ATOM 1176 C CA . HIS A 1 151 ? 7.892 2.168 -27.688 1.00 79.31 151 HIS A CA 1
ATOM 1177 C C . HIS A 1 151 ? 6.440 2.642 -27.647 1.00 79.31 151 HIS A C 1
ATOM 1179 O O . HIS A 1 151 ? 6.193 3.836 -27.501 1.00 79.31 151 HIS A O 1
ATOM 1185 N N . SER A 1 152 ? 5.488 1.722 -27.799 1.00 77.88 152 SER A N 1
ATOM 1186 C CA . SER A 1 152 ? 4.090 2.052 -28.089 1.00 77.88 152 SER A CA 1
ATOM 1187 C C . SER A 1 152 ? 3.267 2.387 -26.839 1.00 77.88 152 SER A C 1
ATOM 1189 O O . SER A 1 152 ? 2.654 3.452 -26.755 1.00 77.88 152 SER A O 1
ATOM 1191 N N . HIS A 1 153 ? 3.275 1.499 -25.850 1.00 78.56 153 HIS A N 1
ATOM 1192 C CA . HIS A 1 153 ? 2.470 1.593 -24.635 1.00 78.56 153 HIS A CA 1
ATOM 1193 C C . HIS A 1 153 ? 3.170 0.879 -23.471 1.00 78.56 153 HIS A C 1
ATOM 1195 O O . HIS A 1 153 ? 3.989 -0.023 -23.692 1.00 78.56 153 HIS A O 1
ATOM 1201 N N . PRO A 1 154 ? 2.832 1.214 -22.212 1.00 84.69 154 PRO A N 1
ATOM 1202 C CA . PRO A 1 154 ? 3.158 0.353 -21.089 1.00 84.69 154 PRO A CA 1
ATOM 1203 C C . PRO A 1 154 ? 2.643 -1.062 -21.360 1.00 84.69 154 PRO A C 1
ATOM 1205 O O . PRO A 1 154 ? 1.562 -1.241 -21.921 1.00 84.69 154 PRO A O 1
ATOM 1208 N N . LEU A 1 155 ? 3.404 -2.075 -20.970 1.00 88.12 155 LEU A N 1
ATOM 1209 C CA . LEU A 1 155 ? 2.992 -3.459 -21.151 1.00 88.12 155 LEU A CA 1
ATOM 1210 C C . LEU A 1 155 ? 3.162 -4.273 -19.884 1.00 88.12 155 LEU A C 1
ATOM 1212 O O . LEU A 1 155 ? 4.005 -3.977 -19.031 1.00 88.12 155 LEU A O 1
ATOM 1216 N N . MET A 1 156 ? 2.341 -5.309 -19.792 1.00 89.69 156 MET A N 1
ATOM 1217 C CA . MET A 1 156 ? 2.359 -6.289 -18.727 1.00 89.69 156 MET A CA 1
ATOM 1218 C C . MET A 1 156 ? 2.357 -7.694 -19.328 1.00 89.69 156 MET A C 1
ATOM 1220 O O . MET A 1 156 ? 1.529 -7.990 -20.183 1.00 89.69 156 MET A O 1
ATOM 1224 N N . VAL A 1 157 ? 3.274 -8.550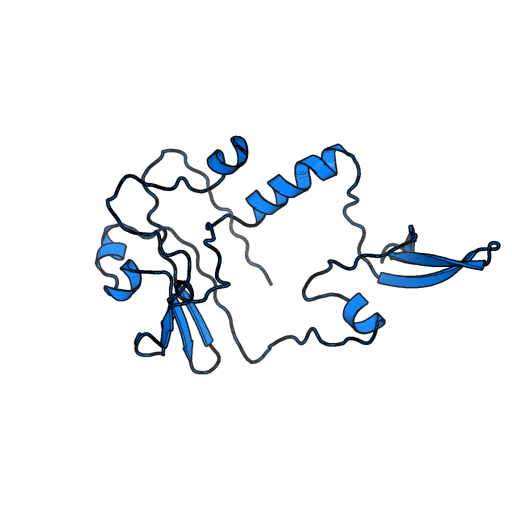 -18.887 1.00 87.94 157 VAL A N 1
ATOM 1225 C CA . VAL A 1 157 ? 3.354 -9.961 -19.295 1.00 87.94 157 VAL A CA 1
ATOM 1226 C C . VAL A 1 157 ? 3.330 -10.826 -18.047 1.00 87.94 157 VAL A C 1
ATOM 1228 O O . VAL A 1 157 ? 4.022 -10.525 -17.074 1.00 87.94 157 VAL A O 1
ATOM 1231 N N . PHE A 1 158 ? 2.563 -11.910 -18.095 1.00 84.12 158 PHE A N 1
ATOM 1232 C CA . PHE A 1 158 ? 2.573 -12.961 -17.085 1.00 84.12 158 PHE A CA 1
ATOM 1233 C C . PHE A 1 158 ? 3.008 -14.260 -17.749 1.00 84.12 158 PHE A C 1
ATOM 1235 O O . PHE A 1 158 ? 2.353 -14.718 -18.682 1.00 84.12 158 PHE A O 1
ATOM 1242 N N . ASP A 1 159 ? 4.103 -14.846 -17.280 1.00 83.62 159 ASP A N 1
ATOM 1243 C CA . ASP A 1 159 ? 4.565 -16.141 -17.773 1.00 83.62 159 ASP A CA 1
ATOM 1244 C C . ASP A 1 159 ? 5.285 -16.913 -16.666 1.00 83.62 159 ASP A C 1
ATOM 1246 O O . ASP A 1 159 ? 6.090 -16.345 -15.930 1.00 83.62 159 ASP A O 1
ATOM 1250 N N . ARG A 1 160 ? 4.978 -18.210 -16.533 1.00 83.06 160 ARG A N 1
ATOM 1251 C CA . ARG A 1 160 ? 5.640 -19.159 -15.608 1.00 83.06 160 ARG A CA 1
ATOM 1252 C C . ARG A 1 160 ? 5.866 -18.640 -14.174 1.00 83.06 160 ARG A C 1
ATOM 1254 O O . ARG A 1 160 ? 6.921 -18.872 -13.590 1.00 83.06 160 ARG A O 1
ATOM 1261 N N . GLY A 1 161 ? 4.885 -17.944 -13.598 1.00 76.38 161 GLY A N 1
ATOM 1262 C CA . GLY A 1 161 ? 4.981 -17.407 -12.230 1.00 76.38 161 GLY A CA 1
ATOM 1263 C C . GLY A 1 161 ? 5.811 -16.121 -12.102 1.00 76.38 161 GLY A C 1
ATOM 1264 O O . GLY A 1 161 ? 6.085 -15.664 -10.995 1.00 76.38 161 GLY A O 1
ATOM 1265 N N . ALA A 1 162 ? 6.196 -15.501 -13.217 1.00 79.81 162 ALA A N 1
ATOM 1266 C CA . ALA A 1 162 ? 6.798 -14.177 -13.252 1.00 79.81 162 ALA A CA 1
ATOM 1267 C C . ALA A 1 162 ? 5.815 -13.161 -13.841 1.00 79.81 162 ALA A C 1
ATOM 1269 O O . ALA A 1 162 ? 5.055 -13.461 -14.764 1.00 79.81 162 ALA A O 1
ATOM 1270 N N . SER A 1 163 ? 5.858 -11.936 -13.317 1.00 83.06 163 SER A N 1
ATOM 1271 C CA . SER A 1 163 ? 5.208 -10.788 -13.943 1.00 83.06 163 SER A CA 1
ATOM 1272 C C . SER A 1 163 ? 6.259 -9.774 -14.380 1.00 83.06 163 SER A C 1
ATOM 1274 O O . SER A 1 163 ? 7.159 -9.411 -13.620 1.00 83.06 163 SER A O 1
ATOM 1276 N N . LEU A 1 164 ? 6.149 -9.325 -15.625 1.00 85.38 164 LEU A N 1
ATOM 1277 C CA . LEU A 1 164 ? 6.926 -8.226 -16.171 1.00 85.38 164 LEU A CA 1
ATOM 1278 C C . LEU A 1 164 ? 5.993 -7.041 -16.354 1.00 85.38 164 LEU A C 1
ATOM 1280 O O . LEU A 1 164 ? 4.978 -7.152 -17.032 1.00 85.38 164 LEU A O 1
ATOM 1284 N N . TYR A 1 165 ? 6.375 -5.896 -15.803 1.00 86.94 165 TYR A N 1
ATOM 1285 C CA . TYR A 1 165 ? 5.784 -4.614 -16.156 1.00 86.94 165 TYR A CA 1
ATOM 1286 C C . TYR A 1 165 ? 6.867 -3.717 -16.742 1.00 86.94 165 TYR A C 1
ATOM 1288 O O . TYR A 1 165 ? 7.904 -3.493 -16.112 1.00 86.94 165 TYR A O 1
ATOM 1296 N N . TYR A 1 166 ? 6.611 -3.181 -17.929 1.00 86.06 166 TYR A N 1
ATOM 1297 C CA . TYR A 1 166 ? 7.505 -2.254 -18.600 1.00 86.06 166 TYR A CA 1
ATOM 1298 C C . TYR A 1 166 ? 6.751 -0.983 -18.974 1.00 86.06 166 TYR A C 1
ATOM 1300 O O . TYR A 1 166 ? 5.661 -1.033 -19.534 1.00 86.06 166 TYR A O 1
ATOM 1308 N N . ALA A 1 167 ? 7.357 0.167 -18.691 1.00 82.50 167 ALA A N 1
ATOM 1309 C CA . ALA A 1 167 ? 6.873 1.455 -19.158 1.00 82.50 167 ALA A CA 1
ATOM 1310 C C . ALA A 1 167 ? 8.064 2.364 -19.455 1.00 82.50 167 ALA A C 1
ATOM 1312 O O . ALA A 1 167 ? 8.864 2.661 -18.562 1.00 82.50 167 ALA A O 1
ATOM 1313 N N . CYS A 1 168 ? 8.159 2.834 -20.696 1.00 77.44 168 CYS A N 1
ATOM 1314 C CA . CYS A 1 168 ? 9.077 3.898 -21.064 1.00 77.44 168 CYS A CA 1
ATOM 1315 C C . CYS A 1 168 ? 8.345 5.233 -20.994 1.00 77.44 168 CYS A C 1
ATOM 1317 O O . CYS A 1 168 ? 7.436 5.495 -21.776 1.00 77.44 168 CYS A O 1
ATOM 1319 N N . MET A 1 169 ? 8.748 6.089 -20.060 1.00 66.19 169 MET A N 1
ATOM 1320 C CA . MET A 1 169 ? 8.267 7.465 -20.018 1.00 66.19 169 MET A CA 1
ATOM 1321 C C . MET A 1 169 ? 9.300 8.336 -20.733 1.00 66.19 169 MET A C 1
ATOM 1323 O O . MET A 1 169 ? 10.390 8.524 -20.179 1.00 66.19 169 MET A O 1
ATOM 1327 N N . PRO A 1 170 ? 9.013 8.872 -21.934 1.00 57.00 170 PRO A N 1
ATOM 1328 C CA . PRO A 1 170 ? 9.912 9.822 -22.564 1.00 57.00 170 PRO A CA 1
ATOM 1329 C C . PRO A 1 170 ? 9.974 11.074 -21.685 1.00 57.00 170 PRO A C 1
ATOM 1331 O O . PRO A 1 170 ? 9.041 11.875 -21.630 1.00 57.00 170 PRO A O 1
ATOM 1334 N N . PHE A 1 171 ? 11.077 11.237 -20.954 1.00 47.72 171 PHE A N 1
ATOM 1335 C CA . PHE A 1 171 ? 11.394 12.501 -20.306 1.00 47.72 171 PHE A CA 1
ATOM 1336 C C . PHE A 1 171 ? 11.726 13.496 -21.411 1.00 47.72 171 PHE A C 1
ATOM 1338 O O . PHE A 1 171 ? 12.838 13.510 -21.937 1.00 47.72 171 PHE A O 1
ATOM 1345 N N . CYS A 1 172 ? 10.764 14.339 -21.771 1.00 33.22 172 CYS A N 1
ATOM 1346 C CA . CYS A 1 172 ? 11.107 15.537 -22.506 1.00 33.22 172 CYS A CA 1
ATOM 1347 C C . CYS A 1 172 ? 11.880 16.463 -21.572 1.00 33.22 172 CYS A C 1
ATOM 1349 O O . CYS A 1 172 ? 11.453 16.739 -20.450 1.00 33.22 172 CYS A O 1
ATOM 1351 N N . CYS A 1 173 ? 13.049 16.888 -22.038 1.00 32.19 173 CYS A N 1
ATOM 1352 C CA . CYS A 1 173 ? 13.955 17.802 -21.370 1.00 32.19 173 CYS A CA 1
ATOM 1353 C C . CYS A 1 173 ? 13.222 18.945 -20.652 1.00 32.19 173 CYS A C 1
ATOM 1355 O O . CYS A 1 173 ? 12.720 19.861 -21.295 1.00 32.19 173 CYS A O 1
ATOM 1357 N N . LEU A 1 174 ? 13.289 18.960 -19.321 1.00 29.12 174 LEU A N 1
ATOM 1358 C CA . LEU A 1 174 ? 13.413 20.209 -18.586 1.00 29.12 174 LEU A CA 1
ATOM 1359 C C . LEU A 1 174 ? 14.468 20.022 -17.498 1.00 29.12 174 LEU A C 1
ATOM 1361 O O . LEU A 1 174 ? 14.369 19.183 -16.604 1.00 29.12 174 LEU A O 1
ATOM 1365 N N . SER A 1 175 ? 15.532 20.797 -17.637 1.00 35.25 175 SER A N 1
ATOM 1366 C CA . SER A 1 175 ? 16.646 20.928 -16.712 1.00 35.25 175 SER A CA 1
ATOM 1367 C C . SER A 1 175 ? 16.198 20.994 -15.248 1.00 35.25 175 SER A C 1
ATOM 1369 O O . SER A 1 175 ? 15.632 22.000 -14.822 1.00 35.25 175 SER A O 1
ATOM 1371 N N . ARG A 1 176 ? 16.531 19.968 -14.460 1.00 28.69 176 ARG A N 1
ATOM 1372 C CA . ARG A 1 176 ? 17.132 20.086 -13.117 1.00 28.69 176 ARG A CA 1
ATOM 1373 C C . ARG A 1 176 ? 17.452 18.691 -12.588 1.00 28.69 176 ARG A C 1
ATOM 1375 O O . ARG A 1 176 ? 16.570 17.873 -12.361 1.00 28.69 176 ARG A O 1
ATOM 1382 N N . ARG A 1 177 ? 18.752 18.443 -12.397 1.00 31.86 177 ARG A N 1
ATOM 1383 C CA . ARG A 1 177 ? 19.301 17.284 -11.684 1.00 31.86 177 ARG A CA 1
ATOM 1384 C C . ARG A 1 177 ? 18.538 17.077 -10.375 1.00 31.86 177 ARG A C 1
ATOM 1386 O O . ARG A 1 177 ? 18.666 17.890 -9.464 1.00 31.86 177 ARG A O 1
ATOM 1393 N N . LEU A 1 178 ? 17.842 15.957 -10.253 1.00 27.22 178 LEU A N 1
ATOM 1394 C CA . LEU A 1 178 ? 17.452 15.397 -8.966 1.00 27.22 178 LEU A CA 1
ATOM 1395 C C . LEU A 1 178 ? 18.008 13.978 -8.910 1.00 27.22 178 LEU A C 1
ATOM 1397 O O . LEU A 1 178 ? 17.614 13.100 -9.672 1.00 27.22 178 LEU A O 1
ATOM 1401 N N . ARG A 1 179 ? 19.016 13.819 -8.046 1.00 24.77 179 ARG A N 1
ATOM 1402 C CA . ARG A 1 179 ? 19.644 12.540 -7.706 1.00 24.77 179 ARG A CA 1
ATOM 1403 C C . ARG A 1 179 ? 18.570 11.598 -7.176 1.00 24.77 179 ARG A C 1
ATOM 1405 O O . ARG A 1 179 ? 17.737 12.018 -6.376 1.00 24.77 179 ARG A O 1
ATOM 1412 N N . VAL A 1 180 ? 18.638 10.331 -7.568 1.00 26.73 180 VAL A N 1
ATOM 1413 C CA . VAL A 1 180 ? 17.852 9.270 -6.939 1.00 26.73 180 VAL A CA 1
ATOM 1414 C C . VAL A 1 180 ? 18.785 8.445 -6.068 1.00 26.73 180 VAL A C 1
ATOM 1416 O O . VAL A 1 180 ? 19.727 7.822 -6.548 1.00 26.73 180 VAL A O 1
ATOM 1419 N N . THR A 1 181 ? 18.511 8.505 -4.772 1.00 26.34 181 THR A N 1
ATOM 1420 C CA . THR A 1 181 ? 19.064 7.669 -3.712 1.00 26.34 181 THR A CA 1
ATOM 1421 C C . THR A 1 181 ? 18.583 6.228 -3.890 1.00 26.34 181 THR A C 1
ATOM 1423 O O . THR A 1 181 ? 17.417 5.999 -4.217 1.00 26.34 181 THR A O 1
ATOM 1426 N N . HIS A 1 182 ? 19.469 5.257 -3.662 1.00 22.69 182 HIS A N 1
ATOM 1427 C CA . HIS A 1 182 ? 19.108 3.846 -3.571 1.00 22.69 182 HIS A CA 1
ATOM 1428 C C . HIS A 1 182 ? 18.094 3.618 -2.441 1.00 22.69 182 HIS A C 1
ATOM 1430 O O . HIS A 1 182 ? 18.332 4.012 -1.303 1.00 22.69 182 HIS A O 1
ATOM 1436 N N . CYS A 1 183 ? 16.997 2.929 -2.747 1.00 22.48 183 CYS A N 1
ATOM 1437 C CA . CYS A 1 183 ? 16.243 2.171 -1.756 1.00 22.48 183 CYS A CA 1
ATOM 1438 C C . CYS A 1 183 ? 16.270 0.710 -2.195 1.00 22.48 183 CYS A C 1
ATOM 1440 O O . CYS A 1 183 ? 15.573 0.329 -3.134 1.00 22.48 183 CYS A O 1
ATOM 1442 N N . VAL A 1 184 ? 17.101 -0.074 -1.515 1.00 22.56 184 VAL A N 1
ATOM 1443 C CA . VAL A 1 184 ? 16.950 -1.525 -1.407 1.00 22.56 184 VAL A CA 1
ATOM 1444 C C . VAL A 1 184 ? 15.838 -1.744 -0.383 1.00 22.56 184 VAL A C 1
ATOM 1446 O O . VAL A 1 184 ? 15.886 -1.151 0.693 1.00 22.56 184 VAL A O 1
ATOM 1449 N N . GLY A 1 185 ? 14.812 -2.510 -0.735 1.00 23.95 185 GLY A N 1
ATOM 1450 C CA . GLY A 1 185 ? 13.754 -2.905 0.189 1.00 23.95 185 GLY A CA 1
ATOM 1451 C C . GLY A 1 185 ? 13.643 -4.419 0.196 1.00 23.95 185 GLY A C 1
ATOM 1452 O O . GLY A 1 185 ? 13.289 -4.990 -0.834 1.00 23.95 185 GLY A O 1
ATOM 1453 N N . PHE A 1 186 ? 13.986 -5.013 1.338 1.00 27.52 186 PHE A N 1
ATOM 1454 C CA . PHE A 1 186 ? 13.289 -6.181 1.867 1.00 27.52 186 PHE A CA 1
ATOM 1455 C C . PHE A 1 186 ? 12.031 -5.688 2.590 1.00 27.52 186 PHE A C 1
ATOM 1457 O O . PHE A 1 186 ? 12.083 -4.548 3.119 1.00 27.52 186 PHE A O 1
#

Foldseek 3Di:
DVVVCVQFQHDPPPDPDDPQAQFAFEAEPVRDTDDGLVPDPPRDDDGDHDPVSVCCVVCVVCVVVVNDDPPFAWDDKDWDADPVRQIWIWTAGPVRDIDIGRDDDFPPPLPGPVCVVVPVPPSDDDPLADEDDDDDDDDPVRVVVDDPSLVRHWYWYDDDRYIDTHHDDPRDDDDDDDDDDDDDDD

InterPro domains:
  IPR036188 FAD/NAD(P)-binding domain superfamily [G3DSA:3.50.50.60] (4-179)
  IPR036188 FAD/NAD(P)-binding domain superfamily [SSF51905] (44-121)

Organism: NCBI:txid1279043

Secondary structure (DSSP, 8-state):
-HHHHHHSPPP-TTSTT-----SPEEE-TT--EEEEGGGSTT--------HHHHHHHHHHHHHHTT---SS--EEEEEEEE-TTS-EEEEEEETTS-EEEES------GGG-HHHHHTT--------S-B------PPPHHHHHTS-THHHHS-EEEEETTEEEEE--------------------

Radius of gyration: 22.58 Å; chains: 1; bounding box: 45×44×64 Å

pLDDT: mean 77.04, std 22.03, range [22.48, 97.5]

Sequence (186 aa):
MAQIKAKLGQRNDAAKGNKTFTAPYIHNSSFEPLLDLGTLPNYTESSAINRVVLRNFLLDPIKAHDCVRFERSFSHYEIYTEATDREKVLVHFTDGSSDRCDILVAAHGSGSRINQQVGLNNLVAIDAHATYVARGTLSHEKLTQLPEVLHSHPLMVFDRGASLYYACMPFCCLSRRLRVTHCVGF